Protein AF-T1A9T2-F1 (afdb_monomer)

Organism: NCBI:txid410659

Foldseek 3Di:
DDLPFDFLDEDEDAPVSVVVVVVVDDFPDKAWDDPVLVVQLVCLVVVAAEEEEFEFEPDPNSVRNVVRCVVSNYHYDYDYDYACPVPPPPDDPLVQLRHQKAWEWEQDPVRRTTIYIYLHVRVVDALVSDDLVVLLVFLEEEEECVLCVPPRNVVSLVVSQVSNVVNVHHYDYDYDDDDDDDDDDPHGYYYYYGRTHMYGYD

Sequence (202 aa):
IQLGLDKGRMTLVGPARSQEILRALKPIAKSGGGSGANTAIGLSALGARSALIAKVADDRMGRLFRDNMKSRGVSFYPIIAINPADDPLHGLDTSWKTNTGTCIVLVSPDGERTMATNLGVASTLQPEEIDLEIMTTASVLYIEAYLWDLPSTRKAISDAMIAVRNRGGKGFLQPIGCLMRGTPPRRFSATCIQPRRFTIQQ

Nearest PDB structures (foldseek):
  3ubo-assembly1_B  TM=9.107E-01  e=7.619E-13  Sinorhizobium meliloti
  4e3a-assembly1_A  TM=9.366E-01  e=1.202E-10  Rhizobium etli CFN 42
  8ras-assembly1_K  TM=6.677E-01  e=4.091E-06  Sinapis alba
  3lki-assembly2_B  TM=8.265E-01  e=1.970E-04  Xylella fastidiosa Temecula1
  3nnk-assembly3_L  TM=4.478E-01  e=8.446E-02  Klebsiella pneumoniae subsp. pneumoniae MGH 78578

Mean predicted aligned error: 10.3 Å

Structure (mmCIF, N/CA/C/O backbone):
data_AF-T1A9T2-F1
#
_entry.id   AF-T1A9T2-F1
#
loop_
_atom_site.group_PDB
_atom_site.id
_atom_site.type_symbol
_atom_site.label_atom_id
_atom_site.label_alt_id
_atom_site.label_comp_id
_atom_site.label_asym_id
_atom_site.label_entity_id
_atom_site.label_seq_id
_atom_site.pdbx_PDB_ins_code
_atom_site.Cartn_x
_atom_site.Cartn_y
_atom_site.Cartn_z
_atom_sit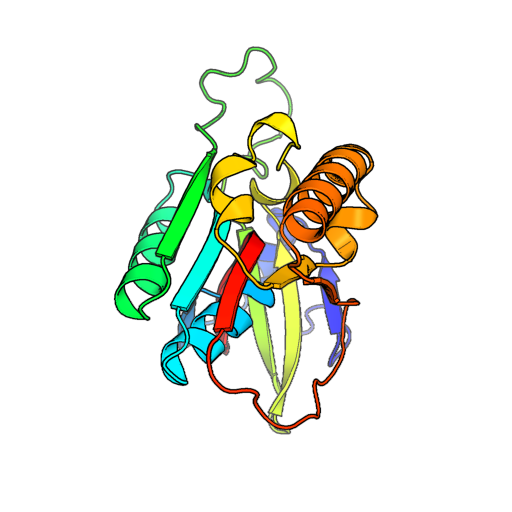e.occupancy
_atom_site.B_iso_or_equiv
_atom_site.auth_seq_id
_atom_site.auth_comp_id
_atom_site.auth_asym_id
_atom_site.auth_atom_id
_atom_site.pdbx_PDB_model_num
ATOM 1 N N . ILE A 1 1 ? -19.696 3.553 20.622 1.00 62.00 1 ILE A N 1
ATOM 2 C CA . ILE A 1 1 ? -18.341 4.114 20.850 1.00 62.00 1 ILE A CA 1
ATOM 3 C C . ILE A 1 1 ? -18.163 5.267 19.873 1.00 62.00 1 ILE A C 1
ATOM 5 O O . ILE A 1 1 ? -18.415 5.063 18.693 1.00 62.00 1 ILE A O 1
ATOM 9 N N . GLN A 1 2 ? -17.796 6.460 20.342 1.00 73.75 2 GLN A N 1
ATOM 10 C CA . GLN A 1 2 ? -17.530 7.607 19.472 1.00 73.75 2 GLN A CA 1
ATOM 11 C C . GLN A 1 2 ? -16.020 7.701 19.233 1.00 73.75 2 GLN A C 1
ATOM 13 O O . GLN A 1 2 ? -15.253 7.933 20.160 1.00 73.75 2 GLN A O 1
ATOM 18 N N . LEU A 1 3 ? -15.586 7.458 17.994 1.00 82.69 3 LEU A N 1
ATOM 19 C CA . LEU A 1 3 ? -14.163 7.354 17.639 1.00 82.69 3 LEU A CA 1
ATOM 20 C C . LEU A 1 3 ? -13.569 8.663 17.095 1.00 82.69 3 LEU A C 1
ATOM 22 O O . LEU A 1 3 ? -12.410 8.666 16.688 1.00 82.69 3 LEU A O 1
ATOM 26 N N . GLY A 1 4 ? -14.322 9.768 17.072 1.00 86.31 4 GLY A N 1
ATOM 27 C CA . GLY A 1 4 ? -13.830 11.058 16.563 1.00 86.31 4 GLY A CA 1
ATOM 28 C C . GLY A 1 4 ? -13.301 10.988 15.124 1.00 86.31 4 GLY A C 1
ATOM 29 O O . GLY A 1 4 ? -12.309 11.633 14.805 1.00 86.31 4 GLY A O 1
ATOM 3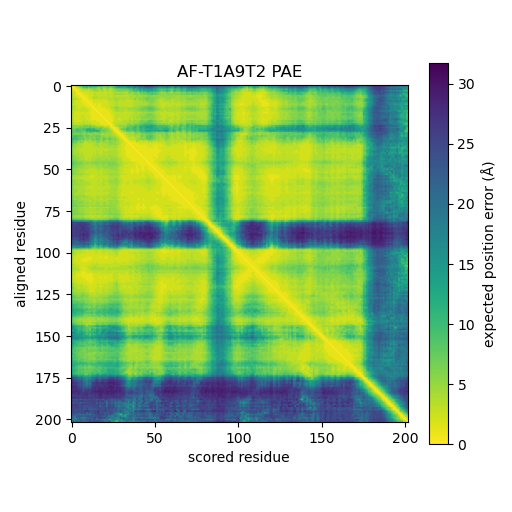0 N N . LEU A 1 5 ? -13.906 10.137 14.290 1.00 87.06 5 LEU A N 1
ATOM 31 C CA . LEU A 1 5 ? -13.582 9.993 12.873 1.00 87.06 5 LEU A CA 1
ATOM 32 C C . LEU A 1 5 ? -14.745 10.534 12.047 1.00 87.06 5 LEU A C 1
ATOM 34 O O . LEU A 1 5 ? -15.898 10.186 12.312 1.00 87.06 5 LEU A O 1
ATOM 38 N N . ASP A 1 6 ? -14.431 11.330 11.031 1.00 89.12 6 ASP A N 1
ATOM 39 C CA . ASP A 1 6 ? -15.423 11.803 10.073 1.00 89.12 6 ASP A CA 1
ATOM 40 C C . ASP A 1 6 ? -15.831 10.662 9.147 1.00 89.12 6 ASP A C 1
ATOM 42 O O . ASP A 1 6 ? -14.990 10.037 8.489 1.00 89.12 6 ASP A O 1
ATOM 46 N N . LYS A 1 7 ? -17.134 10.392 9.083 1.00 88.56 7 LYS A N 1
ATOM 47 C CA . LYS A 1 7 ? -17.673 9.313 8.260 1.00 88.56 7 LYS A CA 1
ATOM 48 C C . LYS A 1 7 ? -17.274 9.488 6.789 1.00 88.56 7 LYS A C 1
ATOM 50 O O . LYS A 1 7 ? -17.274 10.601 6.267 1.00 88.56 7 LYS A O 1
ATOM 55 N N . GLY A 1 8 ? -16.901 8.388 6.136 1.00 87.31 8 GLY A N 1
ATOM 56 C CA . GLY A 1 8 ? -16.541 8.374 4.713 1.00 87.31 8 GLY A CA 1
ATOM 57 C C . GLY A 1 8 ? -15.156 8.950 4.402 1.00 87.31 8 GLY A C 1
ATOM 58 O O . GLY A 1 8 ? -14.742 8.972 3.241 1.00 87.31 8 GLY A O 1
ATOM 59 N N . ARG A 1 9 ? -14.405 9.405 5.415 1.00 87.62 9 ARG A N 1
ATOM 60 C CA . ARG A 1 9 ? -13.070 9.983 5.234 1.00 87.62 9 ARG A CA 1
ATOM 61 C C . ARG A 1 9 ? -11.956 9.024 5.625 1.00 87.62 9 ARG A C 1
ATOM 63 O O . ARG A 1 9 ? -12.133 8.078 6.393 1.00 87.62 9 ARG A O 1
ATOM 70 N N . MET A 1 10 ? -10.775 9.306 5.078 1.00 86.94 10 MET A N 1
ATOM 71 C CA . MET A 1 10 ? -9.522 8.773 5.588 1.00 86.94 10 MET A CA 1
ATOM 72 C C . MET A 1 10 ? -8.868 9.807 6.501 1.00 86.94 10 MET A C 1
ATOM 74 O O . MET A 1 10 ? -8.596 10.926 6.073 1.00 86.94 10 MET A O 1
ATOM 78 N N . THR A 1 11 ? -8.548 9.391 7.720 1.00 86.06 11 THR A N 1
ATOM 79 C CA . THR A 1 11 ? -7.843 10.197 8.715 1.00 86.06 11 THR A CA 1
ATOM 80 C C . THR A 1 11 ? -6.505 9.542 9.033 1.00 86.06 11 THR A C 1
ATOM 82 O O . THR A 1 11 ? -6.443 8.350 9.356 1.00 86.06 11 THR A O 1
ATOM 85 N N . LEU A 1 12 ? -5.417 10.311 8.937 1.00 84.25 12 LEU A N 1
ATOM 86 C CA . LEU A 1 12 ? -4.123 9.889 9.467 1.00 84.25 12 LEU A CA 1
ATOM 87 C C . LEU A 1 12 ? -4.182 9.943 10.995 1.00 84.25 12 LEU A C 1
ATOM 89 O O . LEU A 1 12 ? -4.567 10.952 11.576 1.00 84.25 12 LEU A O 1
ATOM 93 N N . VAL A 1 13 ? -3.808 8.846 11.638 1.00 84.12 13 VAL A N 1
ATOM 94 C CA . VAL A 1 13 ? -3.760 8.699 13.087 1.00 84.12 13 VAL A CA 1
ATOM 95 C C . VAL A 1 13 ? -2.383 8.206 13.507 1.00 84.12 13 VAL A C 1
ATOM 97 O O . VAL A 1 13 ? -1.748 7.393 12.833 1.00 84.12 13 VAL A O 1
ATOM 100 N N . GLY A 1 14 ? -1.929 8.692 14.658 1.00 82.12 14 GLY A N 1
ATOM 101 C CA . GLY A 1 14 ? -0.715 8.190 15.285 1.00 82.12 14 GLY A CA 1
ATOM 102 C C . GLY A 1 14 ? -0.858 6.744 15.789 1.00 82.12 14 GLY A C 1
ATOM 103 O O . GLY A 1 14 ? -1.965 6.197 15.857 1.00 82.12 14 GLY A O 1
ATOM 104 N N . PRO A 1 15 ? 0.256 6.123 16.206 1.00 75.31 15 PRO A N 1
ATOM 105 C CA . PRO A 1 15 ?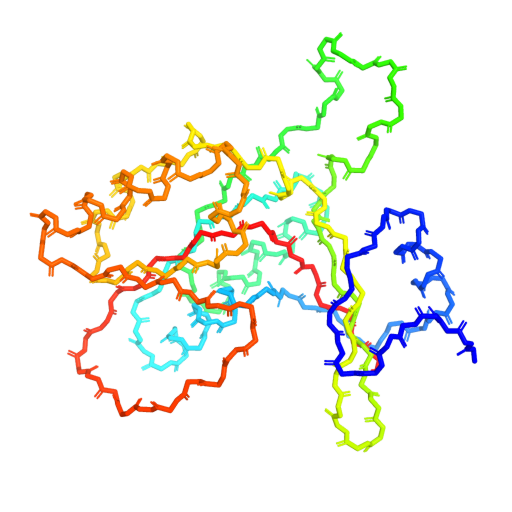 0.300 4.756 16.734 1.00 75.31 15 PRO A CA 1
ATOM 106 C C . PRO A 1 15 ? -0.621 4.546 17.941 1.00 75.31 15 PRO A C 1
ATOM 108 O O . PRO A 1 15 ? -1.404 3.599 17.948 1.00 75.31 15 PRO A O 1
ATOM 111 N N . ALA A 1 16 ? -0.564 5.444 18.930 1.00 82.31 16 ALA A N 1
ATOM 112 C CA . ALA A 1 16 ? -1.364 5.361 20.149 1.00 82.31 16 ALA A CA 1
ATOM 113 C C . ALA A 1 16 ? -2.861 5.386 19.823 1.00 82.31 16 ALA A C 1
ATOM 115 O O . ALA A 1 16 ? -3.607 4.513 20.260 1.00 82.31 16 ALA A O 1
ATOM 116 N N . ARG A 1 17 ? -3.277 6.315 18.953 1.00 85.69 17 ARG A N 1
ATOM 117 C CA . ARG A 1 17 ? -4.668 6.419 18.509 1.00 85.69 17 ARG A CA 1
ATOM 118 C C . ARG A 1 17 ? -5.111 5.201 17.697 1.00 85.69 17 ARG A C 1
ATOM 120 O O . ARG A 1 17 ? -6.218 4.716 17.893 1.00 85.69 17 ARG A O 1
ATOM 127 N N . SER A 1 18 ? -4.256 4.671 16.820 1.00 82.88 18 SER A N 1
ATOM 128 C CA . SER A 1 18 ? -4.545 3.428 16.090 1.00 82.88 18 SER A CA 1
ATOM 129 C C . SER A 1 18 ? -4.759 2.250 17.048 1.00 82.88 18 SER A C 1
ATOM 131 O O . SER A 1 18 ? -5.740 1.518 16.922 1.00 82.88 18 SER A O 1
ATOM 133 N N . GLN A 1 19 ? -3.899 2.096 18.061 1.00 81.56 19 GLN A N 1
ATOM 134 C CA . GLN A 1 19 ? -4.059 1.051 19.074 1.00 81.56 19 GLN A CA 1
ATOM 135 C C . GLN A 1 19 ? -5.317 1.240 19.924 1.00 81.56 19 GLN A C 1
ATOM 137 O O . GLN A 1 19 ? -5.999 0.260 20.207 1.00 81.56 19 GLN A O 1
ATOM 142 N N . GLU A 1 20 ? -5.634 2.469 20.323 1.00 85.44 20 GLU A N 1
ATOM 143 C CA . GLU A 1 20 ? -6.853 2.788 21.068 1.00 85.44 20 GLU A CA 1
ATOM 144 C C . GLU A 1 20 ? -8.104 2.387 20.277 1.00 85.44 20 GLU A C 1
ATOM 146 O O . GLU A 1 20 ? -8.951 1.655 20.790 1.00 85.44 20 GLU A O 1
ATOM 151 N N . ILE A 1 21 ? -8.172 2.779 18.999 1.00 83.94 21 ILE A N 1
ATOM 152 C CA . ILE A 1 21 ? -9.265 2.392 18.102 1.00 83.94 21 ILE A CA 1
ATOM 153 C C . ILE A 1 21 ? -9.316 0.864 17.972 1.00 83.94 21 ILE A C 1
ATOM 155 O O . ILE A 1 21 ? -10.386 0.282 18.097 1.00 83.94 21 ILE A O 1
ATOM 159 N N . LEU A 1 22 ? -8.181 0.184 17.782 1.00 79.38 22 LEU A N 1
ATOM 160 C CA . LEU A 1 22 ? -8.156 -1.280 17.686 1.00 79.38 22 LEU A CA 1
ATOM 161 C C . LEU A 1 22 ? -8.627 -1.984 18.959 1.00 79.38 22 LEU A C 1
ATOM 163 O O . LEU A 1 22 ? -9.309 -2.996 18.851 1.00 79.38 22 LEU A O 1
ATOM 167 N N . ARG A 1 23 ? -8.275 -1.478 20.147 1.00 82.19 23 ARG A N 1
ATOM 168 C CA . ARG A 1 23 ? -8.722 -2.046 21.433 1.00 82.19 23 ARG A CA 1
ATOM 169 C C . ARG A 1 23 ? -10.220 -1.862 21.648 1.00 82.19 23 ARG A C 1
ATOM 171 O O . ARG A 1 23 ? -10.852 -2.710 22.269 1.00 82.19 23 ARG A O 1
ATOM 178 N N . ALA A 1 24 ? -10.778 -0.770 21.133 1.00 83.06 24 ALA A N 1
ATOM 179 C CA . ALA A 1 24 ? -12.203 -0.476 21.204 1.00 83.06 24 ALA A CA 1
ATOM 180 C C . ALA A 1 24 ? -13.052 -1.348 20.257 1.00 83.06 24 ALA A C 1
ATOM 182 O O . ALA A 1 24 ? -14.276 -1.377 20.383 1.00 83.06 24 ALA A O 1
ATOM 183 N N . LEU A 1 25 ? -12.423 -2.054 19.313 1.00 79.12 25 LEU A N 1
ATOM 184 C CA . LEU A 1 25 ? -13.092 -2.829 18.272 1.00 79.12 25 LEU A CA 1
ATOM 185 C C . LEU A 1 25 ? -12.751 -4.320 18.395 1.00 79.12 25 LEU A C 1
ATOM 187 O O . LEU A 1 25 ? -11.719 -4.714 18.929 1.00 79.12 25 LEU A O 1
ATOM 191 N N . LYS A 1 26 ? -13.619 -5.175 17.855 1.00 72.56 26 LYS A N 1
ATOM 192 C CA . LYS A 1 26 ? -13.373 -6.612 17.659 1.00 72.56 26 LYS A CA 1
ATOM 193 C C . LYS A 1 26 ? -13.181 -6.881 16.161 1.00 72.56 26 LYS A C 1
ATOM 195 O O . LYS A 1 26 ? -14.179 -7.027 15.458 1.00 72.56 26 LYS A O 1
ATOM 200 N N . PRO A 1 27 ? -11.937 -6.907 15.649 1.00 69.38 27 PRO A N 1
ATOM 201 C CA . PRO A 1 27 ? -11.646 -7.171 14.239 1.00 69.38 27 PRO A CA 1
ATOM 202 C C . PRO A 1 27 ? -12.369 -8.414 13.707 1.00 69.38 27 PRO A C 1
ATOM 204 O O . PRO A 1 27 ? -12.176 -9.490 14.270 1.00 69.38 27 PRO A O 1
ATOM 207 N N . ILE A 1 28 ? -13.132 -8.294 12.615 1.00 70.12 28 ILE A N 1
ATOM 208 C CA . ILE A 1 28 ? -13.778 -9.459 11.973 1.00 70.12 28 ILE A CA 1
ATOM 209 C C . ILE A 1 28 ? -12.962 -10.005 10.798 1.00 70.12 28 ILE A C 1
ATOM 211 O O . ILE A 1 28 ? -13.071 -11.181 10.469 1.00 70.12 28 ILE A O 1
ATOM 215 N N . ALA A 1 29 ? -12.095 -9.186 10.192 1.00 73.25 29 ALA A N 1
ATOM 216 C CA . ALA A 1 29 ? -11.196 -9.626 9.128 1.00 73.25 29 ALA A CA 1
ATOM 217 C C . ALA A 1 29 ? -9.864 -8.868 9.139 1.00 73.25 29 ALA A C 1
ATOM 219 O O . ALA A 1 29 ? -9.775 -7.737 9.621 1.00 73.25 29 ALA A O 1
ATOM 220 N N . LYS A 1 30 ? -8.826 -9.505 8.583 1.00 72.19 30 LYS A N 1
ATOM 221 C CA . LYS A 1 30 ? -7.501 -8.918 8.343 1.00 72.19 30 LYS A CA 1
ATOM 222 C C . LYS A 1 30 ? -7.044 -9.262 6.929 1.00 72.19 30 LYS A C 1
ATOM 224 O O . LYS A 1 30 ? -7.011 -10.438 6.578 1.00 72.19 30 LYS A O 1
ATOM 229 N N . SER A 1 31 ? -6.648 -8.270 6.140 1.00 75.69 31 SER A N 1
ATOM 230 C CA . SER A 1 31 ? -6.096 -8.492 4.797 1.00 75.69 31 SER A CA 1
ATOM 231 C C . SER A 1 31 ? -4.980 -7.507 4.459 1.00 75.69 31 SER A C 1
ATOM 233 O O . SER A 1 31 ? -4.850 -6.452 5.084 1.00 75.69 31 SER A O 1
ATOM 235 N N . GLY A 1 32 ? -4.185 -7.830 3.434 1.00 76.50 32 GLY A N 1
ATOM 236 C CA . GLY A 1 32 ? -3.348 -6.826 2.783 1.00 76.50 32 GLY A CA 1
ATOM 237 C C . GLY A 1 32 ? -4.237 -5.739 2.172 1.00 76.50 32 GLY A C 1
ATOM 238 O O . GLY A 1 32 ? -5.239 -6.057 1.532 1.00 76.50 32 GLY A O 1
ATOM 239 N N . GLY A 1 33 ? -3.904 -4.473 2.420 1.00 80.81 33 GLY A N 1
ATOM 240 C CA . GLY A 1 33 ? -4.598 -3.310 1.870 1.00 80.81 33 GLY A CA 1
ATOM 241 C C . GLY A 1 33 ? -3.647 -2.267 1.276 1.00 80.81 33 GLY A C 1
ATOM 242 O O . GLY A 1 33 ? -2.462 -2.525 1.054 1.00 80.81 33 GLY A O 1
ATOM 243 N N . GLY A 1 34 ? -4.181 -1.068 1.030 1.00 80.56 34 GLY A N 1
ATOM 244 C CA . GLY A 1 34 ? -3.506 0.029 0.321 1.00 80.56 34 GLY A CA 1
ATOM 245 C C . GLY A 1 34 ? -4.054 0.202 -1.096 1.00 80.56 34 GLY A C 1
ATOM 246 O O . GLY A 1 34 ? -4.383 -0.788 -1.751 1.00 80.56 34 GLY A O 1
ATOM 247 N N . SER A 1 35 ? -4.199 1.446 -1.570 1.00 84.19 35 SER A N 1
ATOM 248 C CA . SER A 1 35 ? -4.890 1.718 -2.844 1.00 84.19 35 SER A CA 1
ATOM 249 C C . SER A 1 35 ? -4.207 1.009 -4.009 1.00 84.19 35 SER A C 1
ATOM 251 O O . SER A 1 35 ? -4.832 0.281 -4.766 1.00 84.19 35 SER A O 1
ATOM 253 N N . GLY A 1 36 ? -2.896 1.155 -4.105 1.00 85.38 36 GLY A N 1
ATOM 254 C CA . GLY A 1 36 ? -2.060 0.576 -5.140 1.00 85.38 36 GLY A CA 1
ATOM 255 C C . GLY A 1 36 ? -1.836 -0.917 -4.979 1.00 85.38 36 GLY A C 1
ATOM 256 O O . GLY A 1 36 ? -1.703 -1.614 -5.979 1.00 85.38 36 GLY A O 1
ATOM 257 N N . ALA A 1 37 ? -1.897 -1.438 -3.749 1.00 88.44 37 ALA A N 1
ATOM 258 C CA . ALA A 1 37 ? -1.998 -2.879 -3.532 1.00 88.44 37 ALA A CA 1
ATOM 259 C C . ALA A 1 37 ? -3.274 -3.449 -4.139 1.00 88.44 37 ALA A C 1
ATOM 261 O O . ALA A 1 37 ? -3.215 -4.414 -4.895 1.00 88.44 37 ALA A O 1
ATOM 262 N N . ASN A 1 38 ? -4.410 -2.811 -3.865 1.00 90.38 38 ASN A N 1
ATOM 263 C CA . ASN A 1 38 ? -5.695 -3.216 -4.413 1.00 90.38 38 ASN A CA 1
ATOM 264 C C . ASN A 1 38 ? -5.728 -3.062 -5.938 1.00 90.38 38 ASN A C 1
ATOM 266 O O . ASN A 1 38 ? -6.254 -3.940 -6.615 1.00 90.38 38 ASN A O 1
ATOM 270 N N . THR A 1 39 ? -5.108 -2.013 -6.487 1.00 90.12 39 THR A N 1
ATOM 271 C CA . THR A 1 39 ? -4.940 -1.840 -7.937 1.00 90.12 39 THR A CA 1
ATOM 272 C C . THR A 1 39 ? -4.103 -2.964 -8.543 1.00 90.12 39 THR A C 1
ATOM 274 O O . THR A 1 39 ? -4.533 -3.576 -9.516 1.00 90.12 39 THR A O 1
ATOM 277 N N . ALA A 1 40 ? -2.941 -3.289 -7.966 1.00 90.25 40 ALA A N 1
ATOM 278 C CA . ALA A 1 40 ? -2.089 -4.372 -8.457 1.00 90.25 40 ALA A CA 1
ATOM 279 C C . ALA A 1 40 ? -2.805 -5.730 -8.384 1.00 90.25 40 ALA A C 1
ATOM 281 O O . ALA A 1 40 ? -2.832 -6.469 -9.363 1.00 90.25 40 ALA A O 1
ATOM 282 N N . ILE A 1 41 ? -3.471 -6.019 -7.263 1.00 91.69 41 ILE A N 1
ATOM 283 C CA . ILE A 1 41 ? -4.306 -7.215 -7.096 1.00 91.69 41 ILE A CA 1
ATOM 284 C C . ILE A 1 41 ? -5.413 -7.262 -8.153 1.00 91.69 41 ILE A C 1
ATOM 286 O O . ILE A 1 41 ? -5.628 -8.308 -8.757 1.00 91.69 41 ILE A O 1
ATOM 290 N N . GLY A 1 42 ? -6.118 -6.151 -8.381 1.00 92.75 42 GLY A N 1
ATOM 291 C CA . GLY A 1 42 ? -7.184 -6.070 -9.377 1.00 92.75 42 GLY A CA 1
ATOM 292 C C . GLY A 1 42 ? -6.665 -6.327 -10.791 1.00 92.75 42 GLY A C 1
ATOM 293 O O . GLY A 1 42 ? -7.253 -7.111 -11.526 1.00 92.75 42 GLY A O 1
ATOM 294 N N . LEU A 1 43 ? -5.522 -5.737 -11.150 1.00 91.62 43 LEU A N 1
ATOM 295 C CA . LEU A 1 43 ? -4.859 -5.982 -12.433 1.00 91.62 43 LEU A CA 1
ATOM 296 C C . LEU A 1 43 ? -4.434 -7.448 -12.587 1.00 91.62 43 LEU A C 1
ATOM 298 O O . LEU A 1 43 ? -4.694 -8.044 -13.630 1.00 91.62 43 LEU A O 1
ATOM 302 N N . SER A 1 44 ? -3.844 -8.036 -11.543 1.00 92.25 44 SER A N 1
ATOM 303 C CA . SER A 1 44 ? -3.490 -9.460 -11.499 1.00 92.25 44 SER A CA 1
ATOM 304 C C . SER A 1 44 ? -4.711 -10.356 -11.717 1.00 92.25 44 SER A C 1
ATOM 306 O O . SER A 1 44 ? -4.696 -11.244 -12.567 1.00 92.25 44 SER A O 1
ATOM 308 N N . ALA A 1 45 ? -5.816 -10.071 -11.020 1.00 93.19 45 ALA A N 1
ATOM 309 C CA . ALA A 1 45 ? -7.069 -10.812 -11.149 1.00 93.19 45 ALA A CA 1
ATOM 310 C C . ALA A 1 45 ? -7.696 -10.705 -12.553 1.00 93.19 45 ALA A C 1
ATOM 312 O O . ALA A 1 45 ? -8.400 -11.614 -12.982 1.00 93.19 45 ALA A O 1
ATOM 313 N N . LEU A 1 46 ? -7.415 -9.622 -13.285 1.00 95.06 46 LEU A N 1
ATOM 314 C CA . LEU A 1 46 ? -7.820 -9.431 -14.682 1.00 95.06 46 LEU A CA 1
ATOM 315 C C . LEU A 1 46 ? -6.839 -10.061 -15.695 1.00 95.06 46 LEU A C 1
ATOM 317 O O . LEU A 1 46 ? -7.016 -9.896 -16.902 1.00 95.06 46 LEU A O 1
ATOM 321 N N . GLY A 1 47 ? -5.804 -10.769 -15.232 1.00 92.31 47 GLY A N 1
ATOM 322 C CA . GLY A 1 47 ? -4.813 -11.451 -16.071 1.00 92.31 47 GLY A CA 1
ATOM 323 C C . GLY A 1 47 ? -3.658 -10.566 -16.551 1.00 92.31 47 GLY A C 1
ATOM 324 O O . GLY A 1 47 ? -2.857 -10.998 -17.384 1.00 92.31 47 GLY A O 1
ATOM 325 N N . ALA A 1 48 ? -3.545 -9.330 -16.057 1.00 90.56 48 ALA A N 1
ATOM 326 C CA . ALA A 1 48 ? -2.392 -8.481 -16.333 1.00 90.56 48 ALA A CA 1
ATOM 327 C C . ALA A 1 48 ? -1.215 -8.845 -15.419 1.00 90.56 48 ALA A C 1
ATOM 329 O O . ALA A 1 48 ? -1.391 -9.241 -14.268 1.00 90.56 48 ALA A O 1
ATOM 330 N N . ARG A 1 49 ? 0.015 -8.639 -15.902 1.00 91.19 49 ARG A N 1
ATOM 331 C CA . ARG A 1 49 ? 1.184 -8.723 -15.020 1.00 91.19 49 ARG A CA 1
ATOM 332 C C . ARG A 1 49 ? 1.175 -7.494 -14.122 1.00 91.19 49 ARG A C 1
ATOM 334 O O . ARG A 1 49 ? 1.033 -6.372 -14.602 1.00 91.19 49 ARG A O 1
ATOM 341 N N . SER A 1 50 ? 1.331 -7.684 -12.824 1.00 91.62 50 SER A N 1
ATOM 342 C CA . SER A 1 50 ? 1.379 -6.565 -11.891 1.00 91.62 50 SER A CA 1
ATOM 343 C C . SER A 1 50 ? 2.518 -6.749 -10.910 1.00 91.62 50 SER A C 1
ATOM 345 O O . SER A 1 50 ? 2.834 -7.860 -10.483 1.00 91.62 50 SER A O 1
ATOM 347 N N . ALA A 1 51 ? 3.138 -5.632 -10.581 1.00 91.12 51 ALA A N 1
ATOM 348 C CA . ALA A 1 51 ? 4.225 -5.531 -9.648 1.00 91.12 51 ALA A CA 1
ATOM 349 C C . ALA A 1 51 ? 3.930 -4.432 -8.636 1.00 91.12 51 ALA A C 1
ATOM 351 O O . ALA A 1 51 ? 3.175 -3.485 -8.877 1.00 91.12 51 ALA A O 1
ATOM 352 N N . LEU A 1 52 ? 4.541 -4.565 -7.472 1.00 90.00 52 LEU A N 1
ATOM 353 C CA . LEU A 1 52 ? 4.354 -3.617 -6.397 1.00 90.00 52 LEU A CA 1
ATOM 354 C C . LEU A 1 52 ? 5.644 -3.488 -5.609 1.00 90.00 52 LEU A C 1
ATOM 356 O O . LEU A 1 52 ? 6.169 -4.468 -5.100 1.00 90.00 52 LEU A O 1
ATOM 360 N N . ILE A 1 53 ? 6.135 -2.267 -5.519 1.00 89.19 53 ILE A N 1
ATOM 361 C CA . ILE A 1 53 ? 7.236 -1.831 -4.683 1.00 89.19 53 ILE A CA 1
ATOM 362 C C . ILE A 1 53 ? 6.614 -1.218 -3.442 1.00 89.19 53 ILE A C 1
ATOM 364 O O . ILE A 1 53 ? 5.728 -0.367 -3.532 1.00 89.19 53 ILE A O 1
ATOM 368 N N . ALA A 1 54 ? 7.018 -1.670 -2.262 1.00 87.69 54 ALA A N 1
ATOM 369 C CA . ALA A 1 54 ? 6.487 -1.056 -1.060 1.00 87.69 54 ALA A CA 1
ATOM 370 C C . ALA A 1 54 ? 7.330 -1.301 0.179 1.00 87.69 54 ALA A C 1
ATOM 372 O O . ALA A 1 54 ? 7.874 -2.393 0.343 1.00 87.69 54 ALA A O 1
ATOM 373 N N . LYS A 1 55 ? 7.333 -0.327 1.092 1.00 87.25 55 LYS A N 1
ATOM 374 C CA . LYS A 1 55 ? 8.047 -0.437 2.365 1.00 87.25 55 LYS A CA 1
ATOM 375 C C . LYS A 1 55 ? 7.184 -1.094 3.441 1.00 87.25 55 LYS A C 1
ATOM 377 O O . LYS A 1 55 ? 6.046 -0.678 3.683 1.00 87.25 55 LYS A O 1
ATOM 382 N N . VAL A 1 56 ? 7.724 -2.143 4.056 1.00 89.06 56 VAL A N 1
ATOM 383 C CA . VAL A 1 56 ? 7.132 -2.891 5.177 1.00 89.06 56 VAL A CA 1
ATOM 384 C C . VAL A 1 56 ? 8.205 -3.169 6.222 1.00 89.06 56 VAL A C 1
ATOM 386 O O . VAL A 1 56 ? 9.387 -3.215 5.894 1.00 89.06 56 VAL A O 1
ATOM 389 N N . ALA A 1 57 ? 7.810 -3.357 7.476 1.00 87.94 57 ALA A N 1
ATOM 390 C CA . ALA A 1 57 ? 8.740 -3.789 8.510 1.00 87.94 57 ALA A CA 1
ATOM 391 C C . ALA A 1 57 ? 8.986 -5.295 8.388 1.00 87.94 57 ALA A C 1
ATOM 393 O O . ALA A 1 57 ? 8.164 -6.023 7.812 1.00 87.94 57 ALA A O 1
ATOM 394 N N . ASP A 1 58 ? 10.059 -5.797 8.999 1.00 86.56 58 ASP A N 1
ATOM 395 C CA . ASP A 1 58 ? 10.183 -7.238 9.241 1.00 86.56 58 ASP A CA 1
ATOM 396 C C . ASP A 1 58 ? 9.384 -7.718 10.466 1.00 86.56 58 ASP A C 1
ATOM 398 O O . ASP A 1 58 ? 9.849 -8.455 11.336 1.00 86.56 58 ASP A O 1
ATOM 402 N N . ASP A 1 59 ? 8.119 -7.316 10.528 1.00 83.00 59 ASP A N 1
ATOM 403 C CA . ASP A 1 59 ? 7.175 -7.750 11.547 1.00 83.00 59 ASP A CA 1
ATOM 404 C C . ASP A 1 59 ? 6.171 -8.774 10.984 1.00 83.00 59 ASP A C 1
ATOM 406 O O . ASP A 1 59 ? 6.139 -9.113 9.794 1.00 83.00 59 ASP A O 1
ATOM 410 N N . ARG A 1 60 ? 5.320 -9.308 11.870 1.00 82.44 60 ARG A N 1
ATOM 411 C CA . ARG A 1 60 ? 4.276 -10.274 11.490 1.00 82.44 60 ARG A CA 1
ATOM 412 C C . ARG A 1 60 ? 3.347 -9.715 10.412 1.00 82.44 60 ARG A C 1
ATOM 414 O O . ARG A 1 60 ? 2.884 -10.462 9.553 1.00 82.44 60 ARG A O 1
ATOM 421 N N . MET A 1 61 ? 3.046 -8.421 10.485 1.00 82.06 61 MET A N 1
ATOM 422 C CA . MET A 1 61 ? 2.182 -7.754 9.519 1.00 82.06 61 MET A CA 1
ATOM 423 C C . MET A 1 61 ? 2.884 -7.696 8.161 1.00 82.06 61 MET A C 1
ATOM 425 O O . MET A 1 61 ? 2.365 -8.217 7.183 1.00 82.06 61 MET A O 1
ATOM 429 N N . GLY A 1 62 ? 4.109 -7.197 8.106 1.00 86.31 62 GLY A N 1
ATOM 430 C CA . GLY A 1 62 ? 4.936 -7.133 6.915 1.00 86.31 62 GLY A CA 1
ATOM 431 C C . GLY A 1 62 ? 5.038 -8.482 6.226 1.00 86.31 62 GLY A C 1
ATOM 432 O O . GLY A 1 62 ? 4.771 -8.543 5.031 1.00 86.31 62 GLY A O 1
ATOM 433 N N . ARG A 1 63 ? 5.311 -9.566 6.969 1.00 87.44 63 ARG A N 1
ATOM 434 C CA . ARG A 1 63 ? 5.322 -10.949 6.449 1.00 87.44 63 ARG A CA 1
ATOM 435 C C . ARG A 1 63 ? 3.999 -11.357 5.805 1.00 87.44 63 ARG A C 1
ATOM 437 O O . ARG A 1 63 ? 3.978 -11.649 4.612 1.00 87.44 63 ARG A O 1
ATOM 444 N N . LEU A 1 64 ? 2.892 -11.278 6.546 1.00 84.62 64 LEU A N 1
ATOM 445 C CA . LEU A 1 64 ? 1.579 -11.661 6.017 1.00 84.62 64 LEU A CA 1
ATOM 446 C C . LEU A 1 64 ? 1.149 -10.773 4.843 1.00 84.62 64 LEU A C 1
ATOM 448 O O . LEU A 1 64 ? 0.484 -11.238 3.921 1.00 84.62 64 LEU A O 1
ATOM 452 N N . PHE A 1 65 ? 1.580 -9.514 4.831 1.00 87.75 65 PHE A N 1
ATOM 453 C CA . PHE A 1 65 ? 1.406 -8.636 3.691 1.00 87.75 65 PHE A CA 1
ATOM 454 C C . PHE A 1 65 ? 2.105 -9.207 2.442 1.00 87.75 65 PHE A C 1
ATOM 456 O O . PHE A 1 65 ? 1.492 -9.279 1.374 1.00 87.75 65 PHE A O 1
ATOM 463 N N . ARG A 1 66 ? 3.377 -9.624 2.556 1.00 90.44 66 ARG A N 1
ATOM 464 C CA . ARG A 1 66 ? 4.139 -10.181 1.418 1.00 90.44 66 ARG A CA 1
ATOM 465 C C . ARG A 1 66 ? 3.467 -11.436 0.875 1.00 90.44 66 ARG A C 1
ATOM 467 O O . ARG A 1 66 ? 3.289 -11.555 -0.337 1.00 90.44 66 ARG A O 1
ATOM 474 N N . ASP A 1 67 ? 3.056 -12.325 1.771 1.00 90.75 67 ASP A N 1
ATOM 475 C CA . ASP A 1 67 ? 2.401 -13.585 1.415 1.00 90.75 67 ASP A CA 1
ATOM 476 C C . ASP A 1 67 ? 1.044 -13.335 0.741 1.00 90.75 67 ASP A C 1
ATOM 478 O O . ASP A 1 67 ? 0.687 -13.998 -0.237 1.00 90.75 67 ASP A O 1
ATOM 482 N N . ASN A 1 68 ? 0.310 -12.310 1.187 1.00 89.44 68 ASN A N 1
ATOM 483 C CA . ASN A 1 68 ? -0.952 -11.911 0.573 1.00 89.44 68 ASN A CA 1
ATOM 484 C C . ASN A 1 68 ? -0.784 -11.399 -0.866 1.00 89.44 68 ASN A C 1
ATOM 486 O O . ASN A 1 68 ? -1.629 -11.683 -1.708 1.00 89.44 68 ASN A O 1
ATOM 490 N N . MET A 1 69 ? 0.297 -10.678 -1.178 1.00 90.69 69 MET A N 1
ATOM 491 C CA . MET A 1 69 ? 0.557 -10.245 -2.561 1.00 90.69 69 MET A CA 1
ATOM 492 C C . MET A 1 69 ? 0.915 -11.417 -3.462 1.00 90.69 69 MET A C 1
ATOM 494 O O . MET A 1 69 ? 0.352 -11.554 -4.547 1.00 90.69 69 MET A O 1
ATOM 498 N N . LYS A 1 70 ? 1.820 -12.281 -2.987 1.00 90.62 70 LYS A N 1
ATOM 499 C CA . LYS A 1 70 ? 2.269 -13.459 -3.735 1.00 90.62 70 LYS A CA 1
ATOM 500 C C . LYS A 1 70 ? 1.102 -14.393 -4.047 1.00 90.62 70 LYS A C 1
ATOM 502 O O . LYS A 1 70 ? 0.914 -14.766 -5.199 1.00 90.62 70 LYS A O 1
ATOM 507 N N . SER A 1 71 ? 0.267 -14.695 -3.051 1.00 92.94 71 SER A N 1
ATOM 508 C CA . SER A 1 71 ? -0.933 -15.532 -3.232 1.00 92.94 71 SER A CA 1
ATOM 509 C C . SER A 1 71 ? -1.980 -14.924 -4.175 1.00 92.94 71 SER A C 1
ATOM 511 O O . SER A 1 71 ? -2.831 -15.648 -4.680 1.00 92.94 71 SER A O 1
ATOM 513 N N . ARG A 1 72 ? -1.909 -13.616 -4.457 1.00 92.31 72 ARG A N 1
ATOM 514 C CA . ARG A 1 72 ? -2.785 -12.904 -5.403 1.00 92.31 72 ARG A CA 1
ATOM 515 C C . ARG A 1 72 ? -2.129 -12.644 -6.765 1.00 92.31 72 ARG A C 1
ATOM 517 O O . ARG A 1 72 ? -2.654 -11.857 -7.550 1.00 92.31 72 ARG A O 1
ATOM 524 N N . GLY A 1 73 ? -0.990 -13.277 -7.052 1.00 92.12 73 GLY A N 1
ATOM 525 C CA . GLY A 1 73 ? -0.297 -13.175 -8.342 1.00 92.12 73 GLY A CA 1
ATOM 526 C C . GLY A 1 73 ? 0.422 -11.843 -8.586 1.00 92.12 73 GLY A C 1
ATOM 527 O O . GLY A 1 73 ? 0.806 -11.554 -9.716 1.00 92.12 73 GLY A O 1
ATOM 528 N N . VAL A 1 74 ? 0.615 -11.025 -7.547 1.00 92.12 74 VAL A N 1
ATOM 529 C CA . VAL A 1 74 ? 1.348 -9.756 -7.652 1.00 92.12 74 VAL A CA 1
ATOM 530 C C . VAL A 1 74 ? 2.837 -10.002 -7.401 1.00 92.12 74 VAL A C 1
ATOM 532 O O . VAL A 1 74 ? 3.216 -10.497 -6.335 1.00 92.12 74 VAL A O 1
ATOM 535 N N . SER A 1 75 ? 3.695 -9.595 -8.339 1.00 91.06 75 SER A N 1
ATOM 536 C CA . SER A 1 75 ? 5.151 -9.576 -8.155 1.00 91.06 75 SER A CA 1
ATOM 537 C C . SER A 1 75 ? 5.523 -8.519 -7.117 1.00 91.06 75 SER A C 1
ATOM 539 O O . SER A 1 75 ? 5.541 -7.320 -7.394 1.00 91.06 75 SER A O 1
ATOM 541 N N . PHE A 1 76 ? 5.771 -8.953 -5.884 1.00 89.75 76 PHE A N 1
ATOM 542 C CA . PHE A 1 76 ? 6.052 -8.035 -4.791 1.00 89.75 76 PHE A CA 1
ATOM 543 C C . PHE A 1 76 ? 7.556 -7.823 -4.582 1.00 89.75 76 PHE A C 1
ATOM 545 O O . PHE A 1 76 ? 8.279 -8.780 -4.316 1.00 89.75 76 PHE A O 1
ATOM 552 N N . TYR A 1 77 ? 7.981 -6.559 -4.635 1.00 90.12 77 TYR A N 1
ATOM 553 C CA . TYR A 1 77 ? 9.336 -6.063 -4.394 1.00 90.12 77 TYR A CA 1
ATOM 554 C C . TYR A 1 77 ? 9.354 -5.260 -3.079 1.00 90.12 77 TYR A C 1
ATOM 556 O O . TYR A 1 77 ? 9.174 -4.038 -3.080 1.00 90.12 77 TYR A O 1
ATOM 564 N N . PRO A 1 78 ? 9.443 -5.935 -1.920 1.00 88.50 78 PRO A N 1
ATOM 565 C CA . PRO A 1 78 ? 9.438 -5.254 -0.637 1.00 88.50 78 PRO A CA 1
ATOM 566 C C . PRO A 1 78 ? 10.739 -4.494 -0.393 1.00 88.50 78 PRO A C 1
ATOM 568 O O . PRO A 1 78 ? 11.821 -5.056 -0.523 1.00 88.50 78 PRO A O 1
ATOM 571 N N . ILE A 1 79 ? 10.610 -3.271 0.109 1.00 89.88 79 ILE A N 1
ATOM 572 C CA . ILE A 1 79 ? 11.673 -2.597 0.852 1.00 89.88 79 ILE A CA 1
ATOM 573 C C . ILE A 1 79 ? 11.454 -2.972 2.317 1.00 89.88 79 ILE A C 1
ATOM 575 O O . ILE A 1 79 ? 10.403 -2.669 2.892 1.00 89.88 79 ILE A O 1
ATOM 579 N N . ILE A 1 80 ? 12.395 -3.709 2.902 1.00 89.38 80 ILE A N 1
ATOM 580 C CA . ILE A 1 80 ? 12.283 -4.165 4.287 1.00 89.38 80 ILE A CA 1
ATOM 581 C C . ILE A 1 80 ? 12.948 -3.132 5.185 1.00 89.38 80 ILE A C 1
ATOM 583 O O . ILE A 1 80 ? 14.165 -2.980 5.167 1.00 89.38 80 ILE A O 1
ATOM 587 N N . ALA A 1 81 ? 12.143 -2.430 5.979 1.00 83.50 81 ALA A N 1
ATOM 588 C CA . ALA A 1 81 ? 12.671 -1.603 7.048 1.00 83.50 81 ALA A CA 1
ATOM 589 C C . ALA A 1 81 ? 13.262 -2.524 8.123 1.00 83.50 81 ALA A C 1
ATOM 591 O O . ALA A 1 81 ? 12.536 -3.313 8.739 1.00 83.50 81 ALA A O 1
ATOM 592 N N . ILE A 1 82 ? 14.577 -2.435 8.314 1.00 68.00 82 ILE A N 1
ATOM 593 C CA . ILE A 1 82 ? 15.274 -3.093 9.417 1.00 68.00 82 ILE A CA 1
ATOM 594 C C . ILE A 1 82 ? 14.875 -2.363 10.704 1.00 68.00 82 ILE A C 1
ATOM 596 O O . ILE A 1 82 ? 14.749 -1.138 10.725 1.00 68.00 82 ILE A O 1
ATOM 600 N N . ASN A 1 83 ? 14.586 -3.129 11.754 1.00 55.25 83 ASN A N 1
ATOM 601 C CA . ASN A 1 83 ? 14.201 -2.601 13.058 1.00 55.25 83 ASN A CA 1
ATOM 602 C C . ASN A 1 83 ? 15.308 -1.651 13.568 1.00 55.25 83 ASN A C 1
ATOM 604 O O . ASN A 1 83 ? 16.451 -2.093 13.644 1.00 55.25 83 ASN A O 1
ATOM 608 N N . PRO A 1 84 ? 15.025 -0.388 13.938 1.00 47.62 84 PRO A N 1
ATOM 609 C CA . PRO A 1 84 ? 16.053 0.570 14.358 1.00 47.62 84 PRO A CA 1
ATOM 610 C C . PRO A 1 84 ? 16.685 0.282 15.728 1.00 47.62 84 PRO A C 1
ATOM 612 O O . PRO A 1 84 ? 17.297 1.172 16.305 1.00 47.62 84 PRO A O 1
ATOM 615 N N . ALA A 1 85 ? 16.629 -0.960 16.222 1.00 47.84 85 ALA A N 1
ATOM 616 C CA . ALA A 1 85 ? 17.499 -1.399 17.312 1.00 47.84 85 ALA A CA 1
ATOM 617 C C . ALA A 1 85 ? 18.997 -1.171 16.991 1.00 47.84 85 ALA A C 1
ATOM 619 O O . ALA A 1 85 ? 19.785 -1.023 17.918 1.00 47.84 85 ALA A O 1
ATOM 620 N N . ASP A 1 86 ? 19.350 -1.057 15.702 1.00 43.91 86 ASP A N 1
ATOM 621 C CA . ASP A 1 86 ? 20.701 -0.770 15.201 1.00 43.91 86 ASP A CA 1
ATOM 622 C C . ASP A 1 86 ? 20.883 0.680 14.667 1.00 43.91 86 ASP A C 1
ATOM 624 O O . ASP A 1 86 ? 21.904 0.987 14.052 1.00 43.91 86 ASP A O 1
ATOM 628 N N . ASP A 1 87 ? 19.910 1.586 14.862 1.00 42.25 87 ASP A N 1
ATOM 629 C CA . A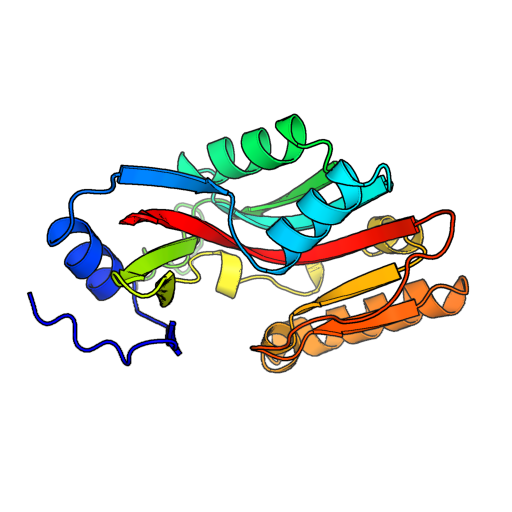SP A 1 87 ? 20.000 3.002 14.451 1.00 42.25 87 ASP A CA 1
ATOM 630 C C . ASP A 1 87 ? 20.648 3.852 15.574 1.00 42.25 87 ASP A C 1
ATOM 632 O O . ASP A 1 87 ? 20.109 3.900 16.684 1.00 42.25 87 ASP A O 1
ATOM 636 N N . PRO A 1 88 ? 21.766 4.569 15.332 1.00 41.69 88 PRO A N 1
ATOM 637 C CA . PRO A 1 88 ? 22.442 5.399 16.339 1.00 41.69 88 PRO A CA 1
ATOM 638 C C . PRO A 1 88 ? 21.587 6.526 16.950 1.00 41.69 88 PRO A C 1
ATOM 640 O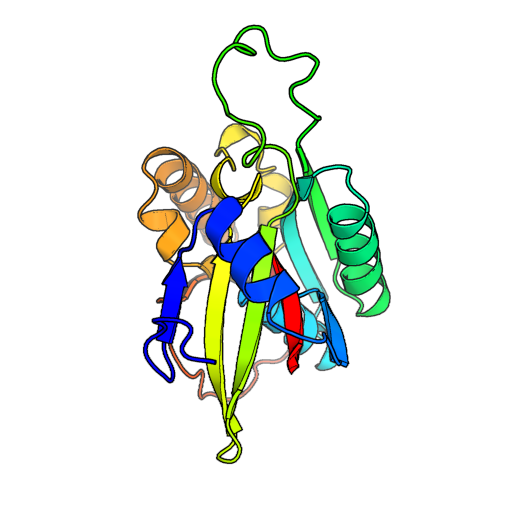 O . PRO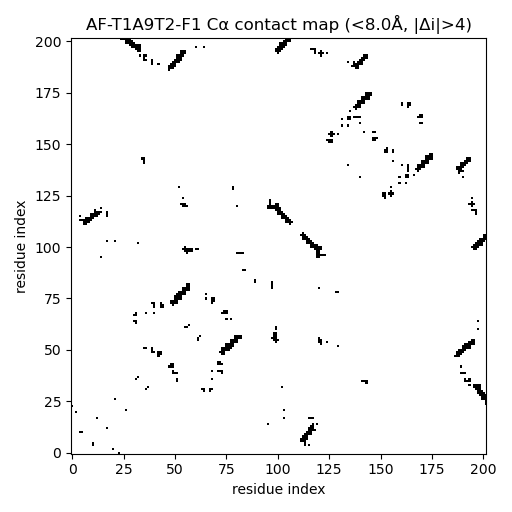 A 1 88 ? 22.009 7.151 17.921 1.00 41.69 88 PRO A O 1
ATOM 643 N N . LEU A 1 89 ? 20.403 6.817 16.398 1.00 41.91 89 LEU A N 1
ATOM 644 C CA . LEU A 1 89 ? 19.477 7.847 16.887 1.00 41.91 89 LEU A CA 1
ATOM 645 C C . LEU A 1 89 ? 18.437 7.319 17.901 1.00 41.91 89 LEU A C 1
ATOM 647 O O . LEU A 1 89 ? 17.457 8.008 18.212 1.00 41.91 89 LEU A O 1
ATOM 651 N N . HIS A 1 90 ? 18.623 6.108 18.437 1.00 36.69 90 HIS A N 1
ATOM 652 C CA . HIS A 1 90 ? 17.675 5.468 19.350 1.00 36.69 90 HIS A CA 1
ATOM 653 C C . HIS A 1 90 ? 17.718 6.058 20.777 1.00 36.69 90 HIS A C 1
ATOM 655 O O . HIS A 1 90 ? 18.353 5.536 21.688 1.00 36.69 90 HIS A O 1
ATOM 661 N N . GLY A 1 91 ? 17.008 7.172 20.975 1.00 35.19 91 GLY A N 1
ATOM 662 C CA . GLY A 1 91 ? 16.791 7.792 22.295 1.00 35.19 91 GLY A CA 1
ATOM 663 C C . GLY A 1 91 ? 15.506 8.620 22.421 1.00 35.19 91 GLY A C 1
ATOM 664 O O . GLY A 1 91 ? 15.206 9.150 23.486 1.00 35.19 91 GLY A O 1
ATOM 665 N N . LEU A 1 92 ? 14.723 8.726 21.346 1.00 38.28 92 LEU A N 1
ATOM 666 C CA . LEU A 1 92 ? 13.419 9.390 21.319 1.00 38.28 92 LEU A CA 1
ATOM 667 C C . LEU A 1 92 ? 12.353 8.340 20.988 1.00 38.28 92 LEU A C 1
ATOM 669 O O . LEU A 1 92 ? 12.654 7.381 20.285 1.00 38.28 92 LEU A O 1
ATOM 673 N N . ASP A 1 93 ? 11.128 8.503 21.491 1.00 43.59 93 ASP A N 1
ATOM 674 C CA . ASP A 1 93 ? 9.964 7.628 21.260 1.00 43.59 93 ASP A CA 1
ATOM 675 C C . ASP A 1 93 ? 9.595 7.523 19.758 1.00 43.59 93 ASP A C 1
ATOM 677 O O . ASP A 1 93 ? 8.668 8.149 19.242 1.00 43.59 93 ASP A O 1
ATOM 681 N N . THR A 1 94 ? 10.389 6.754 19.013 1.00 44.94 94 THR A N 1
ATOM 682 C CA . THR A 1 94 ? 10.296 6.519 17.564 1.00 44.94 94 THR A CA 1
ATOM 683 C C . THR A 1 94 ? 9.752 5.128 17.244 1.00 44.94 94 THR A C 1
ATOM 685 O O . THR A 1 94 ? 9.706 4.741 16.075 1.00 44.94 94 THR A O 1
ATOM 688 N N . SER A 1 95 ? 9.254 4.411 18.261 1.00 49.44 95 SER A N 1
ATOM 689 C CA . SER A 1 95 ? 8.714 3.039 18.218 1.00 49.44 95 SER A CA 1
ATOM 690 C C . SER A 1 95 ? 7.621 2.799 17.159 1.00 49.44 95 SER A C 1
ATOM 692 O O . SER A 1 95 ? 7.249 1.664 16.868 1.00 49.44 95 SER A O 1
ATOM 694 N N . TRP A 1 96 ? 7.089 3.856 16.544 1.00 50.34 96 TRP A N 1
ATOM 695 C CA . TRP A 1 96 ? 6.039 3.787 15.532 1.00 50.34 96 TRP A CA 1
ATOM 696 C C . TRP A 1 96 ? 6.530 3.825 14.087 1.00 50.34 96 TRP A C 1
ATOM 698 O O . TRP A 1 96 ? 5.827 3.327 13.207 1.00 50.34 96 TRP A O 1
ATOM 708 N N . LYS A 1 97 ? 7.734 4.347 13.826 1.00 56.62 97 LYS A N 1
ATOM 709 C CA . LYS A 1 97 ? 8.374 4.307 12.498 1.00 56.62 97 LYS A CA 1
ATOM 710 C C . LYS A 1 97 ? 9.028 2.957 12.200 1.00 56.62 97 LYS A C 1
ATOM 712 O O . LYS A 1 97 ? 9.730 2.849 11.205 1.00 56.62 97 LYS A O 1
ATOM 717 N N . THR A 1 98 ? 8.798 1.953 13.044 1.00 68.19 98 THR A N 1
ATOM 718 C CA . THR A 1 98 ? 9.474 0.645 13.019 1.00 68.19 98 THR A CA 1
ATOM 719 C C . THR A 1 98 ? 8.546 -0.507 12.635 1.00 68.19 98 THR A C 1
ATOM 721 O O . THR A 1 98 ? 9.015 -1.581 12.280 1.00 68.19 98 THR A O 1
ATOM 724 N N . ASN A 1 99 ? 7.227 -0.277 12.657 1.00 79.75 99 ASN A N 1
ATOM 725 C CA . ASN A 1 99 ? 6.210 -1.282 12.353 1.00 79.75 99 ASN A CA 1
ATOM 726 C C . ASN A 1 99 ? 5.600 -1.082 10.962 1.00 79.75 99 ASN A C 1
ATOM 728 O O . ASN A 1 99 ? 5.517 0.039 10.451 1.00 79.75 99 ASN A O 1
ATOM 732 N N . THR A 1 100 ? 5.099 -2.163 10.366 1.00 84.62 100 THR A N 1
ATOM 733 C CA . THR A 1 100 ? 4.297 -2.098 9.141 1.00 84.62 100 THR A CA 1
ATOM 734 C C . THR A 1 100 ? 3.041 -1.271 9.405 1.00 84.62 100 THR A C 1
ATOM 736 O O . THR A 1 100 ? 2.379 -1.434 10.433 1.00 84.62 100 THR A O 1
ATOM 739 N N . GLY A 1 101 ? 2.694 -0.372 8.481 1.00 84.94 101 GLY A N 1
ATOM 740 C CA . GLY A 1 101 ? 1.512 0.467 8.639 1.00 84.94 101 GLY A CA 1
ATOM 741 C C . GLY A 1 101 ? 0.213 -0.344 8.720 1.00 84.94 101 GLY A C 1
ATOM 742 O O . GLY A 1 101 ? 0.125 -1.527 8.372 1.00 84.94 101 GLY A O 1
ATOM 743 N N . THR A 1 102 ? -0.846 0.313 9.181 1.00 84.31 102 THR A N 1
ATOM 744 C CA . THR A 1 102 ? -2.176 -0.268 9.401 1.00 84.31 102 THR A CA 1
ATOM 745 C C . THR A 1 102 ? -3.276 0.720 9.004 1.00 84.31 102 THR A C 1
ATOM 747 O O . THR A 1 102 ? -3.110 1.935 9.075 1.00 84.31 102 THR A O 1
ATOM 750 N N . CYS A 1 103 ? -4.405 0.197 8.538 1.00 86.56 103 CYS A N 1
ATOM 751 C CA . CYS A 1 103 ? -5.618 0.922 8.183 1.00 86.56 103 CYS A CA 1
ATOM 752 C C . CYS A 1 103 ? -6.804 0.198 8.811 1.00 86.56 103 CYS A C 1
ATOM 754 O O . CYS A 1 103 ? -7.177 -0.911 8.419 1.00 86.56 103 CYS A O 1
ATOM 756 N N . ILE A 1 104 ? -7.407 0.839 9.792 1.00 87.50 104 ILE A N 1
ATOM 757 C CA . ILE A 1 104 ? -8.651 0.377 10.382 1.00 87.50 104 ILE A CA 1
ATOM 758 C C . ILE A 1 104 ? -9.760 0.874 9.467 1.00 87.50 104 ILE A C 1
ATOM 760 O O . ILE A 1 104 ? -9.861 2.078 9.229 1.00 87.50 104 ILE A O 1
ATOM 764 N N . VAL A 1 105 ? -10.549 -0.049 8.927 1.00 88.56 105 VAL A N 1
ATOM 765 C CA . VAL A 1 105 ? -11.653 0.255 8.019 1.00 88.56 105 VAL A CA 1
ATOM 766 C C . VAL A 1 105 ? -12.949 -0.086 8.733 1.00 88.56 105 VAL A C 1
ATOM 768 O O . VAL A 1 105 ? -13.236 -1.252 8.986 1.00 88.56 105 VAL A O 1
ATOM 771 N N . LEU A 1 106 ? -13.715 0.948 9.050 1.00 87.25 106 LEU A N 1
ATOM 772 C CA . LEU A 1 106 ? -15.039 0.842 9.643 1.00 87.25 106 LEU A CA 1
ATOM 773 C C . LEU A 1 106 ? -16.068 0.895 8.523 1.00 87.25 106 LEU A C 1
ATOM 775 O O . LEU A 1 106 ? -16.078 1.873 7.768 1.00 87.25 106 LEU A O 1
ATOM 779 N N . VAL A 1 107 ? -16.906 -0.132 8.412 1.00 88.56 107 VAL A N 1
ATOM 780 C CA . VAL A 1 107 ? -17.996 -0.166 7.436 1.00 88.56 107 VAL A CA 1
ATOM 781 C C . VAL A 1 107 ? -19.306 0.127 8.159 1.00 88.56 107 VAL A C 1
ATOM 783 O O . VAL A 1 107 ? -19.701 -0.599 9.068 1.00 88.56 107 VAL A O 1
ATOM 786 N N . SER A 1 108 ? -19.982 1.217 7.798 1.00 85.62 108 SER A N 1
ATOM 787 C CA . SER A 1 108 ? -21.324 1.497 8.321 1.00 85.62 108 SER A CA 1
ATOM 788 C C . SER A 1 108 ? -22.385 0.631 7.624 1.00 85.62 108 SER A C 1
ATOM 790 O O . SER A 1 108 ? -22.122 0.100 6.544 1.00 85.62 108 SER A O 1
ATOM 792 N N . PRO A 1 109 ? -23.600 0.479 8.194 1.00 88.06 109 PRO A N 1
ATOM 793 C CA . PRO A 1 109 ? -24.659 -0.350 7.601 1.00 88.06 109 PRO A CA 1
ATOM 794 C C . PRO A 1 109 ? -25.061 0.026 6.167 1.00 88.06 109 PRO A C 1
ATOM 796 O O . PRO A 1 109 ? -25.566 -0.813 5.431 1.00 88.06 109 PRO A O 1
ATOM 799 N N . ASP A 1 110 ? -24.820 1.270 5.756 1.00 88.44 110 ASP A N 1
ATOM 800 C CA . ASP A 1 110 ? -25.029 1.755 4.386 1.00 88.44 110 ASP A CA 1
ATOM 801 C C . ASP A 1 110 ? -23.851 1.469 3.434 1.00 88.44 110 ASP A C 1
ATOM 803 O O . ASP A 1 110 ? -23.852 1.905 2.284 1.00 88.44 110 ASP A O 1
ATOM 807 N N . GLY A 1 111 ? -22.838 0.732 3.895 1.00 86.44 111 GLY A N 1
ATOM 808 C CA . GLY A 1 111 ? -21.671 0.327 3.113 1.00 86.44 111 GLY A CA 1
ATOM 809 C C . GLY A 1 111 ? -20.580 1.394 2.987 1.00 86.44 111 GLY A C 1
ATOM 810 O O . GLY A 1 111 ? -19.559 1.146 2.337 1.00 86.44 111 GLY A O 1
ATOM 811 N N . GLU A 1 112 ? -20.748 2.569 3.599 1.00 88.25 112 GLU A N 1
ATOM 812 C CA . GLU A 1 112 ? -19.724 3.611 3.590 1.00 88.25 112 GLU A CA 1
ATOM 813 C C . GLU A 1 112 ? -18.516 3.219 4.456 1.00 88.25 112 GLU A C 1
ATOM 815 O O . GLU A 1 112 ? -18.638 2.573 5.498 1.00 88.25 112 GLU A O 1
ATOM 820 N N . ARG A 1 113 ? -17.312 3.591 4.003 1.00 88.81 113 ARG A N 1
ATOM 821 C CA . ARG A 1 113 ? -16.048 3.209 4.644 1.00 88.81 113 ARG A CA 1
ATOM 822 C C . ARG A 1 113 ? -15.382 4.413 5.282 1.00 88.81 113 ARG A C 1
ATOM 824 O O . ARG A 1 113 ? -15.031 5.363 4.591 1.00 88.81 113 ARG A O 1
ATOM 831 N N . THR A 1 114 ? -15.130 4.318 6.580 1.00 88.50 114 THR A N 1
ATOM 832 C CA . THR A 1 114 ? -14.348 5.299 7.341 1.00 88.50 114 THR A CA 1
ATOM 833 C C . THR A 1 114 ? -13.003 4.688 7.702 1.00 88.50 114 THR A C 1
ATOM 835 O O . THR A 1 114 ? -12.946 3.564 8.199 1.00 88.50 114 THR A O 1
ATOM 838 N N . MET A 1 115 ? -11.909 5.393 7.418 1.00 88.94 115 MET A N 1
ATOM 839 C CA . MET A 1 115 ? -10.560 4.836 7.501 1.00 88.94 115 MET A CA 1
ATOM 840 C C . MET A 1 115 ? -9.701 5.591 8.513 1.00 88.94 115 MET A C 1
ATOM 842 O O . MET A 1 115 ? -9.424 6.772 8.329 1.00 88.94 115 MET A O 1
ATOM 846 N N . ALA A 1 116 ? -9.195 4.893 9.529 1.00 86.81 116 ALA A N 1
ATOM 847 C CA . ALA A 1 116 ? -8.174 5.410 10.440 1.00 86.81 116 ALA A CA 1
ATOM 848 C C . ALA A 1 116 ? -6.829 4.754 10.137 1.00 86.81 116 ALA A C 1
ATOM 850 O O . ALA A 1 116 ? -6.670 3.536 10.193 1.00 86.81 116 ALA A O 1
ATOM 851 N N . THR A 1 117 ? -5.853 5.569 9.768 1.00 84.94 117 THR A N 1
ATOM 852 C CA . THR A 1 117 ? -4.607 5.110 9.170 1.00 84.94 117 THR A CA 1
ATOM 853 C C . THR A 1 117 ? -3.395 5.445 10.005 1.00 84.94 117 THR A C 1
ATOM 855 O O . THR A 1 117 ? -3.115 6.615 10.219 1.00 84.94 117 THR A O 1
ATOM 858 N N . ASN A 1 118 ? -2.584 4.441 10.309 1.00 84.06 118 ASN A N 1
ATOM 859 C CA . ASN A 1 118 ? -1.207 4.632 10.738 1.00 84.06 118 ASN A CA 1
ATOM 860 C C . ASN A 1 118 ? -0.255 4.204 9.610 1.00 84.06 118 ASN A C 1
ATOM 862 O O . ASN A 1 118 ? -0.288 3.055 9.172 1.00 84.06 118 ASN A O 1
ATOM 866 N N . LEU A 1 119 ? 0.600 5.111 9.135 1.00 80.75 119 LEU A N 1
ATOM 867 C CA . LEU A 1 119 ? 1.516 4.838 8.021 1.00 80.75 119 LEU A CA 1
ATOM 868 C C . LEU A 1 119 ? 2.714 3.951 8.408 1.00 80.75 119 LEU A C 1
ATOM 870 O O . LEU A 1 119 ? 3.263 3.291 7.534 1.00 80.75 119 LEU A O 1
ATOM 874 N N . GLY A 1 120 ? 3.128 3.901 9.678 1.00 83.69 120 GLY A N 1
ATOM 875 C CA . GLY A 1 120 ? 4.286 3.102 10.116 1.00 83.69 120 GLY A CA 1
ATOM 876 C C . GLY A 1 120 ? 5.600 3.423 9.375 1.00 83.69 120 GLY A C 1
ATOM 877 O O . GLY A 1 120 ? 5.786 4.551 8.907 1.00 83.69 120 GLY A O 1
ATOM 878 N N . VAL A 1 121 ? 6.477 2.418 9.191 1.00 84.50 121 VAL A N 1
ATOM 879 C CA . VAL A 1 121 ? 7.746 2.481 8.397 1.00 84.50 121 VAL A CA 1
ATOM 880 C C . VAL A 1 121 ? 7.552 2.990 6.983 1.00 84.50 121 VAL A C 1
ATOM 882 O O . VAL A 1 121 ? 8.467 3.337 6.251 1.00 84.50 121 VAL A O 1
ATOM 885 N N . ALA A 1 122 ? 6.320 2.953 6.547 1.00 81.81 122 ALA A N 1
ATOM 886 C CA . ALA A 1 122 ? 5.982 3.181 5.195 1.00 81.81 122 ALA A CA 1
ATOM 887 C C . ALA A 1 122 ? 6.080 4.717 4.951 1.00 81.81 122 ALA A C 1
ATOM 889 O O . ALA A 1 122 ? 6.640 5.172 3.956 1.00 81.81 122 ALA A O 1
ATOM 890 N N . SER A 1 123 ? 5.749 5.536 5.954 1.00 78.75 123 SER A N 1
ATOM 891 C CA . SER A 1 123 ? 6.061 6.977 5.945 1.00 78.75 123 SER A CA 1
ATOM 892 C C . SER A 1 123 ? 7.558 7.325 5.841 1.00 78.75 123 SER A C 1
ATOM 894 O O . SER A 1 123 ? 7.884 8.488 5.621 1.00 78.75 123 SER A O 1
ATOM 896 N N . THR A 1 124 ? 8.468 6.353 5.994 1.00 78.69 124 THR A N 1
ATOM 897 C CA . THR A 1 124 ? 9.925 6.560 5.953 1.00 78.69 124 THR A CA 1
ATOM 898 C C . THR A 1 124 ? 10.571 6.096 4.651 1.00 78.69 124 THR A C 1
ATOM 900 O O . THR A 1 124 ? 11.796 6.016 4.590 1.00 78.69 124 THR A O 1
ATOM 903 N N . LEU A 1 125 ? 9.780 5.776 3.622 1.00 77.56 125 LEU A N 1
ATOM 904 C CA . LEU A 1 125 ? 10.293 5.443 2.295 1.00 77.56 125 LEU A CA 1
ATOM 905 C C . LEU A 1 125 ? 11.148 6.592 1.746 1.00 77.56 125 LEU A C 1
ATOM 907 O O . LEU A 1 125 ? 10.677 7.727 1.652 1.00 77.56 125 LEU A O 1
ATOM 911 N N . GLN A 1 126 ? 12.385 6.279 1.376 1.00 77.38 126 GLN A N 1
ATOM 912 C CA . GLN A 1 126 ? 13.313 7.203 0.738 1.00 77.38 126 GLN A CA 1
ATOM 913 C C . GLN A 1 126 ? 13.492 6.862 -0.746 1.00 77.38 126 GLN A C 1
ATOM 915 O O . GLN A 1 126 ? 13.371 5.693 -1.125 1.00 77.38 126 GLN A O 1
ATOM 920 N N . PRO A 1 127 ? 13.773 7.862 -1.600 1.00 73.19 127 PRO A N 1
ATOM 921 C CA . PRO A 1 127 ? 14.070 7.656 -3.015 1.00 73.19 127 PRO A CA 1
ATOM 922 C C . PRO A 1 127 ? 15.115 6.593 -3.305 1.00 73.19 127 PRO A C 1
ATOM 924 O O . PRO A 1 127 ? 14.964 5.819 -4.242 1.00 73.19 127 PRO A O 1
ATOM 927 N N . GLU A 1 128 ? 16.173 6.575 -2.504 1.00 79.81 128 GLU A N 1
ATOM 928 C CA . GLU A 1 128 ? 17.373 5.778 -2.728 1.00 79.81 128 GLU A CA 1
ATOM 929 C C . GLU A 1 128 ? 17.116 4.288 -2.476 1.00 79.81 128 GLU A C 1
ATOM 931 O O . GLU A 1 128 ? 17.838 3.437 -2.982 1.00 79.81 128 GLU A O 1
ATOM 936 N N . GLU A 1 129 ? 16.057 3.961 -1.730 1.00 81.12 129 GLU A N 1
ATOM 937 C CA . GLU A 1 129 ? 15.624 2.582 -1.489 1.00 81.12 129 GLU A CA 1
ATOM 938 C C . GLU A 1 129 ? 14.874 1.985 -2.690 1.00 81.12 129 GLU A C 1
ATOM 940 O O . GLU A 1 129 ? 14.536 0.799 -2.694 1.00 81.12 129 GLU A O 1
ATOM 945 N N . ILE A 1 130 ? 14.551 2.806 -3.690 1.00 78.44 130 ILE A N 1
ATOM 946 C CA . ILE A 1 130 ? 13.723 2.416 -4.817 1.00 78.44 130 ILE A CA 1
ATOM 947 C C . ILE A 1 130 ? 14.611 2.041 -6.003 1.00 78.44 130 ILE A C 1
ATOM 949 O O . ILE A 1 130 ? 15.199 2.894 -6.664 1.00 78.44 130 ILE A O 1
ATOM 953 N N . ASP A 1 131 ? 14.624 0.753 -6.328 1.00 80.75 131 ASP A N 1
ATOM 954 C CA . ASP A 1 131 ? 15.294 0.252 -7.521 1.00 80.75 131 ASP A CA 1
ATOM 955 C C . ASP A 1 131 ? 14.527 0.663 -8.793 1.00 80.75 131 ASP A C 1
ATOM 957 O O . ASP A 1 131 ? 13.432 0.172 -9.105 1.00 80.75 131 ASP A O 1
ATOM 961 N N . LEU A 1 132 ? 15.116 1.610 -9.527 1.00 77.12 132 LEU A N 1
ATOM 962 C CA . LEU A 1 132 ? 14.565 2.137 -10.771 1.00 77.12 132 LEU A CA 1
ATOM 963 C C . LEU A 1 132 ? 14.545 1.086 -11.887 1.00 77.12 132 LEU A C 1
ATOM 965 O O . LEU A 1 132 ? 13.672 1.164 -12.757 1.00 77.12 132 LEU A O 1
ATOM 969 N N . GLU A 1 133 ? 15.436 0.087 -11.872 1.00 80.19 133 GLU A N 1
ATOM 970 C CA . GLU A 1 133 ? 15.492 -0.939 -12.917 1.00 80.19 133 GLU A CA 1
ATOM 971 C C . GLU A 1 133 ? 14.194 -1.744 -12.970 1.00 80.19 133 GLU A C 1
ATOM 973 O O . GLU A 1 133 ? 13.658 -1.979 -14.058 1.00 80.19 133 GLU A O 1
ATOM 978 N N . ILE A 1 134 ? 13.605 -2.050 -11.810 1.00 78.94 134 ILE A N 1
ATOM 979 C CA . ILE A 1 134 ? 12.306 -2.730 -11.708 1.00 78.94 134 ILE A CA 1
ATOM 980 C C . ILE A 1 134 ? 11.232 -1.956 -12.478 1.00 78.94 134 ILE A C 1
ATOM 982 O O . ILE A 1 134 ? 10.437 -2.541 -13.221 1.00 78.94 134 ILE A O 1
ATOM 986 N N . MET A 1 135 ? 11.204 -0.630 -12.341 1.00 76.88 135 MET A N 1
ATOM 987 C CA . MET A 1 135 ? 10.180 0.203 -12.977 1.00 76.88 135 MET A CA 1
ATOM 988 C C . MET A 1 135 ? 10.317 0.249 -14.482 1.00 76.88 135 MET A C 1
ATOM 990 O O . MET A 1 135 ? 9.322 0.329 -15.196 1.00 76.88 135 MET A O 1
ATOM 994 N N . THR A 1 136 ? 11.544 0.144 -14.974 1.00 73.31 136 THR A N 1
ATOM 995 C CA . THR A 1 136 ? 11.812 0.194 -16.404 1.00 73.31 136 THR A CA 1
ATOM 996 C C . THR A 1 136 ? 11.275 -1.017 -17.183 1.00 73.31 136 THR A C 1
ATOM 998 O O . THR A 1 136 ? 11.289 -1.014 -18.416 1.00 73.31 136 THR A O 1
ATOM 1001 N N . THR A 1 137 ? 10.783 -2.044 -16.481 1.00 78.75 137 THR A N 1
ATOM 1002 C CA . THR A 1 137 ? 10.066 -3.196 -17.056 1.00 78.75 137 THR A CA 1
ATOM 1003 C C . THR A 1 137 ? 8.554 -2.957 -17.210 1.00 78.75 137 THR A C 1
ATOM 1005 O O . THR A 1 137 ? 7.849 -3.744 -17.854 1.00 78.75 137 THR A O 1
ATOM 1008 N N . ALA A 1 138 ? 8.031 -1.877 -16.621 1.00 80.88 138 ALA A N 1
ATOM 1009 C CA . ALA A 1 138 ? 6.610 -1.570 -16.600 1.00 80.88 138 ALA A CA 1
ATOM 1010 C C . ALA A 1 138 ? 6.198 -0.714 -17.803 1.00 80.88 138 ALA A C 1
ATOM 1012 O O . ALA A 1 138 ? 6.808 0.309 -18.104 1.00 80.88 138 ALA A O 1
ATOM 1013 N N . SER A 1 139 ? 5.099 -1.091 -18.461 1.00 83.75 139 SER A N 1
ATOM 1014 C CA . SER A 1 139 ? 4.447 -0.220 -19.447 1.00 83.75 139 SER A CA 1
ATOM 1015 C C . SER A 1 139 ? 3.683 0.919 -18.770 1.00 83.75 139 SER A C 1
ATOM 1017 O O . SER A 1 139 ? 3.458 1.966 -19.381 1.00 83.75 139 SER A O 1
ATOM 1019 N N . VAL A 1 140 ? 3.275 0.714 -17.513 1.00 86.94 140 VAL A N 1
ATOM 102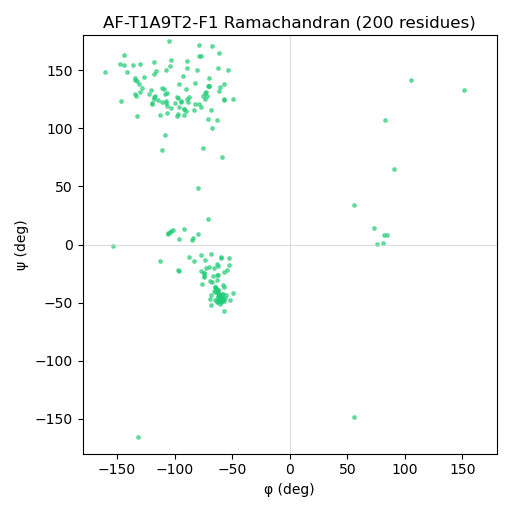0 C CA . VAL A 1 140 ? 2.561 1.697 -16.703 1.00 86.94 140 VAL A CA 1
ATOM 1021 C C . VAL A 1 140 ? 3.137 1.776 -15.291 1.00 86.94 140 VAL A C 1
ATOM 1023 O O . VAL A 1 140 ? 3.273 0.770 -14.599 1.00 86.94 140 VAL A O 1
ATOM 1026 N N . LEU A 1 141 ? 3.428 2.991 -14.839 1.00 86.81 141 LEU A N 1
ATOM 1027 C CA . LEU A 1 141 ? 3.815 3.286 -13.463 1.00 86.81 141 LEU A CA 1
ATOM 1028 C C . LEU A 1 141 ? 2.665 4.005 -12.766 1.00 86.81 141 LEU A C 1
ATOM 1030 O O . LEU A 1 141 ? 2.213 5.045 -13.237 1.00 86.81 141 LEU A O 1
ATOM 1034 N N . TYR A 1 142 ? 2.192 3.450 -11.656 1.00 86.00 142 TYR A N 1
ATOM 1035 C CA . TYR A 1 142 ? 1.077 3.999 -10.888 1.00 86.00 142 TYR A CA 1
ATOM 1036 C C . TYR A 1 142 ? 1.553 4.384 -9.479 1.00 86.00 142 TYR A C 1
ATOM 1038 O O . TYR A 1 142 ? 2.114 3.566 -8.751 1.00 86.00 142 TYR A O 1
ATOM 1046 N N . ILE A 1 143 ? 1.336 5.635 -9.080 1.00 82.12 143 ILE A N 1
ATOM 1047 C CA . ILE A 1 143 ? 1.879 6.200 -7.837 1.00 82.12 143 ILE A CA 1
ATOM 1048 C C . ILE A 1 143 ? 0.765 6.897 -7.064 1.00 82.12 143 ILE A C 1
ATOM 1050 O O . ILE A 1 143 ? -0.054 7.599 -7.649 1.00 82.12 143 ILE A O 1
ATOM 1054 N N . GLU A 1 144 ? 0.720 6.730 -5.744 1.00 77.00 144 GLU A N 1
ATOM 1055 C CA . GLU A 1 144 ? -0.192 7.518 -4.910 1.00 77.00 144 GLU A CA 1
ATOM 1056 C C . GLU A 1 144 ? 0.296 8.959 -4.769 1.00 77.00 144 GLU A C 1
ATOM 1058 O O . GLU A 1 144 ? 1.440 9.200 -4.390 1.00 77.00 144 GLU A O 1
ATOM 1063 N N . ALA A 1 145 ? -0.593 9.923 -5.011 1.00 71.25 145 ALA A N 1
ATOM 1064 C CA . ALA A 1 145 ? -0.237 11.336 -5.033 1.00 71.25 145 ALA A CA 1
ATOM 1065 C C . ALA A 1 145 ? 0.290 11.875 -3.699 1.00 71.25 145 ALA A C 1
ATOM 1067 O O . ALA A 1 145 ? 1.110 12.778 -3.728 1.00 71.25 145 ALA A O 1
ATOM 1068 N N . TYR A 1 146 ? -0.069 11.311 -2.539 1.00 67.56 146 TYR A N 1
ATOM 1069 C CA . TYR A 1 146 ? 0.504 11.806 -1.275 1.00 67.56 146 TYR A CA 1
ATOM 1070 C C . TYR A 1 146 ? 2.015 11.560 -1.168 1.00 67.56 146 TYR A C 1
ATOM 1072 O O . TYR A 1 146 ? 2.692 12.234 -0.397 1.00 67.56 146 TYR A O 1
ATOM 1080 N N . LEU A 1 147 ? 2.574 10.621 -1.943 1.00 67.31 147 LEU A N 1
ATOM 1081 C CA . LEU A 1 147 ? 4.026 10.460 -2.035 1.00 67.31 147 LEU A CA 1
ATOM 1082 C C . LEU A 1 147 ? 4.681 11.629 -2.779 1.00 67.31 147 LEU A C 1
ATOM 1084 O O . LEU A 1 147 ? 5.874 11.862 -2.639 1.00 67.31 147 LEU A O 1
ATOM 1088 N N . TRP A 1 148 ? 3.927 12.393 -3.559 1.00 69.38 148 TRP A N 1
ATOM 1089 C CA . TRP A 1 148 ? 4.425 13.614 -4.184 1.00 69.38 148 TRP A CA 1
ATOM 1090 C C . TRP A 1 148 ? 4.572 14.775 -3.187 1.00 69.38 148 TRP A C 1
ATOM 1092 O O . TRP A 1 148 ? 5.413 15.664 -3.372 1.00 69.38 148 TRP A O 1
ATOM 1102 N N . ASP A 1 149 ? 3.760 14.766 -2.128 1.00 64.56 149 ASP A N 1
ATOM 1103 C CA . ASP A 1 149 ? 3.744 15.814 -1.103 1.00 64.56 149 ASP A CA 1
ATOM 1104 C C . ASP A 1 149 ? 4.914 15.689 -0.123 1.00 64.56 149 ASP A C 1
ATOM 1106 O O . ASP A 1 149 ? 5.332 16.680 0.472 1.00 64.56 149 ASP A O 1
ATOM 1110 N N . LEU A 1 150 ? 5.493 14.493 0.002 1.00 64.94 150 LEU A N 1
ATOM 1111 C CA . LEU A 1 150 ? 6.696 14.259 0.791 1.00 64.94 150 LEU A CA 1
ATOM 1112 C C . LEU A 1 150 ? 7.933 14.764 0.016 1.00 64.94 150 LEU A C 1
ATOM 1114 O O . LEU A 1 150 ? 8.231 14.245 -1.067 1.00 64.94 150 LEU A O 1
ATOM 1118 N N . PRO A 1 151 ? 8.687 15.751 0.550 1.00 63.72 151 PRO A N 1
ATOM 1119 C CA . PRO A 1 151 ? 9.849 16.316 -0.138 1.00 63.72 151 PRO A CA 1
ATOM 1120 C C . PRO A 1 151 ? 10.907 15.270 -0.487 1.00 63.72 151 PRO A C 1
ATOM 1122 O O . PRO A 1 151 ? 11.509 15.357 -1.554 1.00 63.72 151 PRO A O 1
ATOM 1125 N N . SER A 1 152 ? 11.084 14.267 0.382 1.00 63.38 152 SER A N 1
ATOM 1126 C CA . SER A 1 152 ? 12.006 13.160 0.145 1.00 63.38 152 SER A CA 1
ATOM 1127 C C . SER A 1 152 ? 11.621 12.393 -1.116 1.00 63.38 152 SER A C 1
ATOM 1129 O O . SER A 1 152 ? 12.440 12.260 -2.008 1.00 63.38 152 SER A O 1
ATOM 1131 N N . THR A 1 153 ? 10.370 11.962 -1.278 1.00 67.06 153 THR A N 1
ATOM 1132 C CA . THR A 1 153 ? 9.986 11.036 -2.358 1.00 67.06 153 THR A CA 1
ATOM 1133 C C . THR A 1 153 ? 9.701 11.696 -3.708 1.00 67.06 153 THR A C 1
ATOM 1135 O O . THR A 1 153 ? 9.695 11.000 -4.724 1.00 67.06 153 THR A O 1
ATOM 1138 N N . ARG A 1 154 ? 9.524 13.024 -3.777 1.00 77.56 154 ARG A N 1
ATOM 1139 C CA . ARG A 1 154 ? 9.224 13.733 -5.039 1.00 77.56 154 ARG A CA 1
ATOM 1140 C C . ARG A 1 154 ? 10.283 13.519 -6.122 1.00 77.56 154 ARG A C 1
ATOM 1142 O O . ARG A 1 154 ? 9.929 13.305 -7.286 1.00 77.56 154 ARG A O 1
ATOM 1149 N N . LYS A 1 155 ? 11.568 13.561 -5.753 1.00 78.00 155 LYS A N 1
ATOM 1150 C CA . LYS A 1 155 ? 12.662 13.348 -6.709 1.00 78.00 155 LYS A CA 1
ATOM 1151 C C . LYS A 1 155 ? 12.628 11.922 -7.261 1.00 78.00 155 LYS A C 1
ATOM 1153 O O . LYS A 1 155 ? 12.610 11.763 -8.475 1.00 78.00 155 LYS A O 1
ATOM 1158 N N . ALA A 1 156 ? 12.497 10.913 -6.395 1.00 73.88 156 ALA A N 1
ATOM 1159 C CA . ALA A 1 156 ? 12.381 9.515 -6.826 1.00 73.88 156 ALA A CA 1
ATOM 1160 C C . ALA A 1 156 ? 11.223 9.297 -7.792 1.00 73.88 156 ALA A C 1
ATOM 116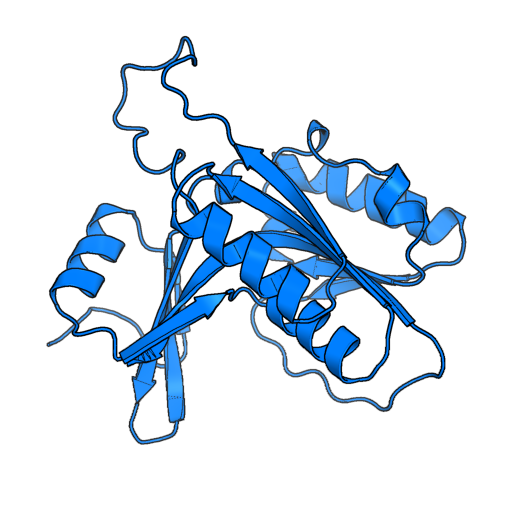2 O O . ALA A 1 156 ? 11.382 8.635 -8.810 1.00 73.88 156 ALA A O 1
ATOM 1163 N N . ILE A 1 157 ? 10.051 9.852 -7.473 1.00 79.00 157 ILE A N 1
ATOM 1164 C CA . ILE A 1 157 ? 8.865 9.728 -8.321 1.00 79.00 157 ILE A CA 1
ATOM 1165 C C . ILE A 1 157 ? 9.118 10.362 -9.689 1.00 79.00 157 ILE A C 1
ATOM 1167 O O . ILE A 1 157 ? 8.755 9.778 -10.708 1.00 79.00 157 ILE A O 1
ATOM 1171 N N . SER A 1 158 ? 9.758 11.531 -9.718 1.00 83.50 158 SER A N 1
ATOM 1172 C CA . SER A 1 158 ? 10.111 12.206 -10.968 1.00 83.50 158 SER A CA 1
ATOM 1173 C C . SER A 1 158 ? 11.088 11.369 -11.798 1.00 83.50 158 SER A C 1
ATOM 1175 O O . SER A 1 158 ? 10.816 11.106 -12.969 1.00 83.50 158 SER A O 1
ATOM 1177 N N . ASP A 1 159 ? 12.170 10.884 -11.186 1.00 82.81 159 ASP A N 1
ATOM 1178 C CA . ASP A 1 159 ? 13.188 10.061 -11.852 1.00 82.81 159 ASP A CA 1
ATOM 1179 C C . ASP A 1 159 ? 12.583 8.755 -12.390 1.00 82.81 159 ASP A C 1
ATOM 1181 O O . ASP A 1 159 ? 12.814 8.370 -13.536 1.00 82.81 159 ASP A O 1
ATOM 1185 N N . ALA A 1 160 ? 11.723 8.119 -11.598 1.00 79.75 160 ALA A N 1
ATOM 1186 C CA . ALA A 1 160 ? 10.966 6.934 -11.972 1.00 79.75 160 ALA A CA 1
ATOM 1187 C C . ALA A 1 160 ? 10.036 7.169 -13.171 1.00 79.75 160 ALA A C 1
ATOM 1189 O O . ALA A 1 160 ? 10.015 6.382 -14.121 1.00 79.75 160 ALA A O 1
ATOM 1190 N N . MET A 1 161 ? 9.273 8.264 -13.156 1.00 83.81 161 MET A N 1
ATOM 1191 C CA . MET A 1 161 ? 8.401 8.632 -14.271 1.00 83.81 161 MET A CA 1
ATOM 1192 C C . MET A 1 161 ? 9.196 8.914 -15.545 1.00 83.81 161 MET A C 1
ATOM 1194 O O . MET A 1 161 ? 8.779 8.485 -16.622 1.00 83.81 161 MET A O 1
ATOM 1198 N N . ILE A 1 162 ? 10.344 9.590 -15.434 1.00 86.06 162 ILE A N 1
ATOM 1199 C CA . ILE A 1 162 ? 11.250 9.837 -16.561 1.00 86.06 162 ILE A CA 1
ATOM 1200 C C . ILE A 1 162 ? 11.798 8.512 -17.101 1.00 86.06 162 ILE A C 1
ATOM 1202 O O . ILE A 1 162 ? 11.728 8.279 -18.307 1.00 86.06 162 ILE A O 1
ATOM 1206 N N . ALA A 1 163 ? 12.274 7.616 -16.234 1.00 82.50 163 ALA A N 1
ATOM 1207 C CA . ALA A 1 163 ? 12.814 6.318 -16.631 1.00 82.50 163 ALA A CA 1
ATOM 1208 C C . ALA A 1 163 ? 11.784 5.467 -17.395 1.00 82.50 163 ALA A C 1
ATOM 1210 O O . ALA A 1 163 ? 12.102 4.878 -18.430 1.00 82.50 163 ALA A O 1
ATOM 1211 N N . VAL A 1 164 ? 10.530 5.457 -16.932 1.00 82.81 164 VAL A N 1
ATOM 1212 C CA . VAL A 1 164 ? 9.420 4.761 -17.603 1.00 82.81 164 VAL A CA 1
ATOM 1213 C C . VAL A 1 164 ? 9.059 5.434 -18.927 1.00 82.81 164 VAL A C 1
ATOM 1215 O O . VAL A 1 164 ? 8.888 4.753 -19.942 1.00 82.81 164 VAL A O 1
ATOM 1218 N N . ARG A 1 165 ? 8.999 6.771 -18.958 1.00 86.94 165 ARG A N 1
ATOM 1219 C CA . ARG A 1 165 ? 8.697 7.536 -20.176 1.00 86.94 165 ARG A CA 1
ATOM 1220 C C . ARG A 1 165 ? 9.759 7.344 -21.260 1.00 86.94 165 ARG A C 1
ATOM 1222 O O . ARG A 1 165 ? 9.396 7.187 -22.422 1.00 86.94 165 ARG A O 1
ATOM 1229 N N . ASN A 1 166 ? 11.041 7.293 -20.896 1.00 86.94 166 ASN A N 1
ATOM 1230 C CA . ASN A 1 166 ? 12.153 7.094 -21.834 1.00 86.94 166 ASN A CA 1
ATOM 1231 C C . ASN A 1 166 ? 12.087 5.747 -22.573 1.00 86.94 166 ASN A C 1
ATOM 1233 O O . ASN A 1 166 ? 12.701 5.596 -23.625 1.00 86.94 166 ASN A O 1
ATOM 1237 N N . ARG A 1 167 ? 11.314 4.780 -22.063 1.00 85.25 167 ARG A N 1
ATOM 1238 C CA . ARG A 1 167 ? 11.051 3.488 -22.718 1.00 85.25 167 ARG A CA 1
ATOM 1239 C C . ARG A 1 167 ? 9.669 3.395 -23.374 1.00 85.25 167 ARG A C 1
ATOM 1241 O O . ARG A 1 167 ? 9.237 2.308 -23.746 1.00 85.25 167 ARG A O 1
ATOM 1248 N N . GLY A 1 168 ? 8.960 4.517 -23.507 1.00 85.00 168 GLY A N 1
ATOM 1249 C CA . GLY A 1 168 ? 7.619 4.584 -24.099 1.00 85.00 168 GLY A CA 1
ATOM 1250 C C . GLY A 1 168 ? 6.474 4.206 -23.149 1.00 85.00 168 GLY A C 1
ATOM 1251 O O . GLY A 1 168 ? 5.331 4.081 -23.592 1.00 85.00 168 GLY A O 1
ATOM 1252 N N . GLY A 1 169 ? 6.753 4.025 -21.854 1.00 84.00 169 GLY A N 1
ATOM 1253 C CA . GLY A 1 169 ? 5.740 3.771 -20.830 1.00 84.00 169 GLY A CA 1
ATOM 1254 C C . GLY A 1 169 ? 5.000 5.036 -20.379 1.00 84.00 169 GLY A C 1
ATOM 1255 O O . GLY A 1 169 ? 5.358 6.161 -20.737 1.00 84.00 169 GLY A O 1
ATOM 1256 N N . LYS A 1 170 ? 3.948 4.859 -19.570 1.00 85.19 170 LYS A N 1
ATOM 1257 C CA . LYS A 1 170 ? 3.106 5.953 -19.049 1.00 85.19 170 LYS A CA 1
ATOM 1258 C C . LYS A 1 170 ? 3.116 5.998 -17.520 1.00 85.19 170 LYS A C 1
ATOM 1260 O O . LYS A 1 170 ? 2.909 4.976 -16.872 1.00 85.19 170 LYS A O 1
ATOM 1265 N N . GLY A 1 171 ? 3.312 7.184 -16.948 1.00 78.12 171 GLY A N 1
ATOM 1266 C CA . GLY A 1 171 ? 3.180 7.432 -15.510 1.00 78.12 171 GLY A CA 1
ATOM 1267 C C . GLY A 1 171 ? 1.800 7.987 -15.154 1.00 78.12 171 GLY A C 1
ATOM 1268 O O . GLY A 1 171 ? 1.287 8.856 -15.854 1.00 78.12 171 GLY A O 1
ATOM 1269 N N . PHE A 1 172 ? 1.215 7.503 -14.061 1.00 80.88 172 PHE A N 1
ATOM 1270 C CA . PHE A 1 172 ? -0.046 7.981 -13.501 1.00 80.88 172 PHE A CA 1
ATOM 1271 C C . PHE A 1 172 ? 0.120 8.257 -12.008 1.00 80.88 172 PHE A C 1
ATOM 1273 O O . PHE A 1 172 ? 0.605 7.409 -11.256 1.00 80.88 172 PHE A O 1
ATOM 1280 N N . LEU A 1 173 ? -0.335 9.430 -11.575 1.00 73.12 173 LEU A N 1
ATOM 1281 C CA . LEU A 1 173 ? -0.516 9.765 -10.166 1.00 73.12 173 LEU A CA 1
ATOM 1282 C C . LEU A 1 173 ? -1.989 9.594 -9.818 1.00 73.12 173 LEU A C 1
ATOM 1284 O O . LEU A 1 173 ? -2.844 10.233 -10.428 1.00 73.12 173 LEU A O 1
ATOM 1288 N N . GLN A 1 174 ? -2.293 8.742 -8.843 1.00 70.94 174 GLN A N 1
ATOM 1289 C CA . GLN A 1 174 ? -3.639 8.666 -8.301 1.00 70.94 174 GLN A CA 1
ATOM 1290 C C . GLN A 1 174 ? -3.826 9.763 -7.252 1.00 70.94 174 GLN A C 1
ATOM 1292 O O . GLN A 1 174 ? -3.182 9.688 -6.199 1.00 70.94 174 GLN A O 1
ATOM 1297 N N . PRO A 1 175 ? -4.730 10.734 -7.471 1.00 53.34 175 PRO A N 1
ATOM 1298 C CA . PRO A 1 175 ? -5.114 11.663 -6.420 1.00 53.34 175 PRO A CA 1
ATOM 1299 C C . PRO A 1 175 ? -5.766 10.904 -5.255 1.00 53.34 175 PRO A C 1
ATOM 1301 O O . PRO A 1 175 ? -6.363 9.837 -5.431 1.00 53.34 175 PRO A O 1
ATOM 1304 N N . ILE A 1 176 ? -5.648 11.439 -4.041 1.00 46.06 176 ILE A N 1
ATOM 1305 C CA . ILE A 1 176 ? -6.323 10.873 -2.869 1.00 46.06 176 ILE A CA 1
ATOM 1306 C C . ILE A 1 176 ? -7.839 10.977 -3.108 1.00 46.06 176 ILE A C 1
ATOM 1308 O O . ILE A 1 176 ? -8.398 12.066 -3.061 1.00 46.06 176 ILE A O 1
ATOM 1312 N N . GLY A 1 177 ? -8.493 9.842 -3.382 1.00 37.19 177 GLY A N 1
ATOM 1313 C CA . GLY A 1 177 ? -9.951 9.743 -3.513 1.00 37.19 177 GLY A CA 1
ATOM 1314 C C . GLY A 1 177 ? -10.527 9.940 -4.924 1.00 37.19 177 GLY A C 1
ATOM 1315 O O . GLY A 1 177 ? -11.322 10.851 -5.129 1.00 37.19 177 GLY A O 1
ATOM 1316 N N . CYS A 1 178 ? -10.226 9.053 -5.884 1.00 25.84 178 CYS A N 1
ATOM 1317 C CA . CYS A 1 178 ? -10.953 9.015 -7.165 1.00 25.84 178 CYS A CA 1
ATOM 1318 C C . CYS A 1 178 ? -11.360 7.610 -7.633 1.00 25.84 178 CYS A C 1
ATOM 1320 O O . CYS A 1 178 ? -10.613 6.640 -7.514 1.00 25.84 178 CYS A O 1
ATOM 1322 N N . LEU A 1 179 ? -12.569 7.560 -8.202 1.00 23.94 179 LEU A N 1
ATOM 1323 C CA . LEU A 1 179 ? -13.193 6.462 -8.939 1.00 23.94 179 LEU A CA 1
ATOM 1324 C C . LEU A 1 179 ? -12.563 6.378 -10.345 1.00 23.94 179 LEU A C 1
ATOM 1326 O O . LEU A 1 179 ? -12.566 7.372 -11.067 1.00 23.94 179 LEU A O 1
ATOM 1330 N N . MET A 1 180 ? -12.077 5.211 -10.775 1.00 25.47 180 MET A N 1
ATOM 1331 C CA . MET A 1 180 ? -11.638 5.004 -12.165 1.00 25.47 180 MET A CA 1
ATOM 1332 C C . MET A 1 180 ? -12.811 4.457 -12.999 1.00 25.47 180 MET A C 1
ATOM 1334 O O . MET A 1 180 ? -13.290 3.355 -12.737 1.00 25.47 180 MET A O 1
ATOM 1338 N N . ARG A 1 181 ? -13.272 5.206 -14.014 1.00 23.12 181 ARG A N 1
ATOM 1339 C CA . ARG A 1 181 ? -14.115 4.701 -15.119 1.00 23.12 181 ARG A CA 1
ATOM 1340 C C . ARG A 1 181 ? -13.266 4.616 -16.390 1.00 23.12 181 ARG A C 1
ATOM 1342 O O . ARG A 1 181 ? -12.648 5.608 -16.758 1.00 23.12 181 ARG A O 1
ATOM 1349 N N . GLY A 1 182 ? -13.294 3.478 -17.088 1.00 25.81 182 GLY A N 1
ATOM 1350 C CA . GLY A 1 182 ? -12.767 3.372 -18.456 1.00 25.81 182 GLY A CA 1
ATOM 1351 C C . GLY A 1 182 ? -12.250 1.985 -18.845 1.00 25.81 182 GLY A C 1
ATOM 1352 O O . GLY A 1 182 ? -11.514 1.358 -18.094 1.00 25.81 182 GLY A O 1
ATOM 1353 N N . THR A 1 183 ? -12.664 1.539 -20.032 1.00 27.80 183 THR A N 1
ATOM 1354 C CA . THR A 1 183 ? -12.467 0.238 -20.704 1.00 27.80 183 THR A CA 1
ATOM 1355 C C . THR A 1 183 ? -11.011 -0.250 -20.833 1.00 27.80 183 THR A C 1
ATOM 1357 O O . THR A 1 183 ? -10.102 0.567 -20.983 1.00 27.80 183 THR A O 1
ATOM 1360 N N . PRO A 1 184 ? -10.766 -1.580 -20.847 1.00 30.75 184 PRO A N 1
ATOM 1361 C CA . PRO A 1 184 ? -9.418 -2.141 -20.773 1.00 30.75 184 PRO A CA 1
ATOM 1362 C C . PRO A 1 184 ? -8.706 -2.166 -22.140 1.00 30.75 184 PRO A C 1
ATOM 1364 O O . PRO A 1 184 ? -9.310 -2.587 -23.131 1.00 30.75 184 PRO A O 1
ATOM 1367 N N . PRO A 1 185 ? -7.403 -1.830 -22.221 1.00 35.59 185 PRO A N 1
ATOM 1368 C CA . PRO A 1 185 ? -6.557 -2.196 -23.354 1.00 35.59 185 PRO A CA 1
ATOM 1369 C C . PRO A 1 185 ? -5.898 -3.565 -23.139 1.00 35.59 185 PRO A C 1
ATOM 1371 O O . PRO A 1 185 ? -5.630 -3.996 -22.016 1.00 35.59 185 PRO A O 1
ATOM 1374 N N . ARG A 1 186 ? -5.601 -4.250 -24.245 1.00 35.91 186 ARG A N 1
ATOM 1375 C CA . ARG A 1 186 ? -4.996 -5.587 -24.265 1.00 35.91 186 ARG A CA 1
ATOM 1376 C C . ARG A 1 186 ? -3.481 -5.484 -24.012 1.00 35.91 186 ARG A C 1
ATOM 1378 O O . ARG A 1 186 ? -2.778 -4.882 -24.812 1.00 35.91 186 ARG A O 1
ATOM 1385 N N . ARG A 1 187 ? -3.012 -6.148 -22.943 1.00 30.03 187 ARG A N 1
ATOM 1386 C CA . ARG A 1 187 ? -1.630 -6.248 -22.402 1.00 30.03 187 ARG A CA 1
ATOM 1387 C C . ARG A 1 187 ? -1.193 -5.072 -21.513 1.00 30.03 187 ARG A C 1
ATOM 1389 O O . ARG A 1 187 ? -0.887 -3.988 -21.992 1.00 30.03 187 ARG A O 1
ATOM 1396 N N . PHE A 1 188 ? -1.108 -5.338 -20.207 1.00 30.73 188 PHE A N 1
ATOM 1397 C CA . PHE A 1 188 ? -0.640 -4.407 -19.176 1.00 30.73 188 PHE A CA 1
ATOM 1398 C C . PHE A 1 188 ? 0.456 -5.063 -18.318 1.00 30.73 188 PHE A C 1
ATOM 1400 O O . PHE A 1 188 ? 0.306 -6.210 -17.887 1.00 30.73 188 PHE A O 1
ATOM 1407 N N . SER A 1 189 ? 1.541 -4.326 -18.064 1.00 27.02 189 SER A N 1
ATOM 1408 C CA . SER A 1 189 ? 2.409 -4.506 -16.896 1.00 27.02 189 SER A CA 1
ATOM 1409 C C . SER A 1 189 ? 2.397 -3.213 -16.079 1.00 27.02 189 SER A C 1
ATOM 1411 O O . SER A 1 189 ? 2.698 -2.149 -16.625 1.00 27.02 189 SER A O 1
ATOM 1413 N N . ALA A 1 190 ? 1.998 -3.285 -14.805 1.00 25.86 190 ALA A N 1
ATOM 1414 C CA . ALA A 1 190 ? 1.928 -2.120 -13.920 1.00 25.86 190 ALA A CA 1
ATOM 1415 C C . ALA A 1 190 ? 2.791 -2.309 -12.673 1.00 25.86 190 ALA A C 1
ATOM 1417 O O . ALA A 1 190 ? 2.628 -3.317 -11.990 1.00 25.86 190 ALA A O 1
ATOM 1418 N N . THR A 1 191 ? 3.644 -1.335 -12.357 1.00 25.50 191 THR A N 1
ATOM 1419 C CA . THR A 1 191 ? 4.389 -1.276 -11.089 1.00 25.50 191 THR A CA 1
ATOM 1420 C C . THR A 1 191 ? 3.826 -0.147 -10.241 1.00 25.50 191 THR A C 1
ATOM 1422 O O . THR A 1 191 ? 3.592 0.953 -10.742 1.00 25.50 191 THR A O 1
ATOM 1425 N N . CYS A 1 192 ? 3.579 -0.410 -8.962 1.00 31.25 192 CYS A N 1
ATOM 1426 C CA . CYS A 1 192 ? 3.112 0.598 -8.015 1.00 31.25 192 CYS A CA 1
ATOM 1427 C C . CYS A 1 192 ? 4.122 0.804 -6.881 1.00 31.25 192 CYS A C 1
ATOM 1429 O O . CYS A 1 192 ? 4.790 -0.151 -6.521 1.00 31.25 192 CYS A O 1
ATOM 1431 N N . ILE A 1 193 ? 4.263 2.016 -6.333 1.00 28.64 193 ILE A N 1
ATOM 1432 C CA . ILE A 1 193 ? 5.129 2.312 -5.174 1.00 28.64 193 ILE A CA 1
ATOM 1433 C C . ILE A 1 193 ? 4.253 2.735 -3.994 1.00 28.64 193 ILE A C 1
ATOM 1435 O O . ILE A 1 193 ? 3.482 3.682 -4.156 1.00 28.64 193 ILE A O 1
ATOM 1439 N N . GLN A 1 194 ? 4.354 2.069 -2.831 1.00 37.19 194 GLN A N 1
ATOM 1440 C CA . GLN A 1 194 ? 3.566 2.415 -1.636 1.00 37.19 194 GLN A CA 1
ATOM 1441 C C . GLN A 1 194 ? 4.256 2.264 -0.279 1.00 37.19 194 GLN A C 1
ATOM 1443 O O . GLN A 1 194 ? 5.065 1.370 -0.048 1.00 37.19 194 GLN A O 1
ATOM 1448 N N . PRO A 1 195 ? 3.770 3.034 0.692 1.00 26.48 195 PRO A N 1
ATOM 1449 C CA . PRO A 1 195 ? 3.857 2.705 2.095 1.00 26.48 1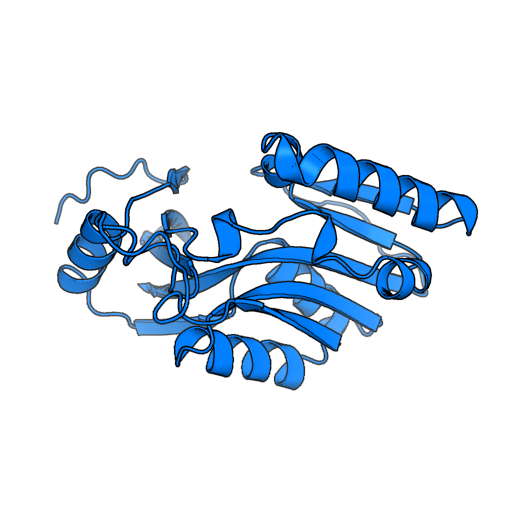95 PRO A CA 1
ATOM 1450 C C . PRO A 1 195 ? 2.590 2.009 2.652 1.00 26.48 195 PRO A C 1
ATOM 1452 O O . PRO A 1 195 ? 1.485 2.541 2.599 1.00 26.48 195 PRO A O 1
ATOM 1455 N N . ARG A 1 196 ? 2.726 0.763 3.141 1.00 44.12 196 ARG A N 1
ATOM 1456 C CA . ARG A 1 196 ? 1.616 -0.203 3.289 1.00 44.12 196 ARG A CA 1
ATOM 1457 C C . ARG A 1 196 ? 0.834 -0.188 4.596 1.00 44.12 196 ARG A C 1
ATOM 1459 O O . ARG A 1 196 ? 1.349 0.179 5.644 1.00 44.12 196 ARG A O 1
ATOM 1466 N N . ARG A 1 197 ? -0.399 -0.719 4.501 1.00 38.84 197 ARG A N 1
ATOM 1467 C CA . ARG A 1 197 ? -1.373 -0.889 5.586 1.00 38.84 197 ARG A CA 1
ATOM 1468 C C . ARG A 1 197 ? -2.009 -2.288 5.613 1.00 38.84 197 ARG A C 1
ATOM 1470 O O . ARG A 1 197 ? -2.376 -2.819 4.567 1.00 38.84 197 ARG A O 1
ATOM 1477 N N . PHE A 1 198 ? -2.217 -2.854 6.801 1.00 32.09 198 PHE A N 1
ATOM 1478 C CA . PHE A 1 198 ? -3.240 -3.890 7.030 1.00 32.09 198 PHE A CA 1
ATOM 1479 C C . PHE A 1 198 ? -4.636 -3.304 6.938 1.00 32.09 198 PHE A C 1
ATOM 1481 O O . PHE A 1 198 ? -4.870 -2.277 7.555 1.00 32.09 198 PHE A O 1
ATOM 1488 N N . THR A 1 199 ? -5.569 -3.972 6.270 1.00 35.06 199 THR A N 1
ATOM 1489 C CA . THR A 1 199 ? -6.994 -3.661 6.382 1.00 35.06 199 THR A CA 1
ATOM 1490 C C . THR A 1 199 ? -7.594 -4.519 7.483 1.00 35.06 199 THR A C 1
ATOM 1492 O O . THR A 1 199 ? -7.588 -5.745 7.384 1.00 35.06 199 THR A O 1
ATOM 1495 N N . ILE A 1 200 ? -8.085 -3.870 8.537 1.00 37.25 200 ILE A N 1
ATOM 1496 C CA . ILE A 1 200 ? -8.879 -4.512 9.585 1.00 37.25 200 ILE A CA 1
ATOM 1497 C C . ILE A 1 200 ? -10.322 -4.072 9.393 1.00 37.25 200 ILE A C 1
ATOM 1499 O O . ILE A 1 200 ? -10.602 -2.883 9.529 1.00 37.25 200 ILE A O 1
ATOM 1503 N N . GLN A 1 201 ? -11.195 -5.010 9.027 1.00 32.97 201 GLN A N 1
ATOM 1504 C CA . GLN A 1 201 ? -12.613 -4.728 8.797 1.00 32.97 201 GLN A CA 1
ATOM 1505 C C . GLN A 1 201 ? -13.409 -4.963 10.081 1.00 32.97 201 GLN A C 1
ATOM 1507 O O . GLN A 1 201 ? -13.086 -5.878 10.853 1.00 32.97 201 GLN A O 1
ATOM 1512 N N . GLN A 1 202 ? -14.427 -4.128 10.266 1.00 37.09 202 GLN A N 1
ATOM 1513 C CA . GLN A 1 202 ? -15.606 -4.323 11.105 1.00 37.09 202 GLN A CA 1
ATOM 1514 C C . GLN A 1 202 ? -16.839 -3.984 10.282 1.00 37.09 202 GLN A C 1
ATOM 1516 O O . GLN A 1 202 ? -16.760 -2.978 9.536 1.00 37.09 202 GLN A O 1
#

Solvent-accessible surface area (backbone atoms only — not comparable to full-atom values): 11064 Å² total; per-residue (Å²): 137,90,80,91,67,64,82,65,36,78,42,85,38,55,62,69,57,47,50,52,54,52,70,78,48,78,76,76,42,80,43,68,34,46,74,56,50,50,49,25,38,52,39,20,73,72,71,28,53,17,28,37,37,32,29,25,10,86,42,75,61,25,51,53,37,53,53,47,35,50,78,43,60,22,49,71,47,73,39,71,44,74,62,55,91,81,42,96,77,74,83,62,100,54,81,50,57,44,36,41,15,34,28,42,35,42,50,48,99,88,69,48,52,26,34,47,28,26,48,27,25,14,75,65,60,51,37,88,75,55,69,57,71,69,45,58,72,23,52,29,40,44,34,54,37,71,49,58,74,38,77,66,28,34,57,38,55,49,53,46,38,49,52,19,40,77,73,75,21,47,68,45,70,44,62,91,86,75,87,90,84,81,84,87,77,90,84,53,34,38,32,23,58,45,54,34,24,37,33,33,36,78

pLDDT: mean 73.17, std 20.34, range [23.12, 95.06]

Radius of gyration: 17.13 Å; Cα contacts (8 Å, |Δi|>4): 405; chains: 1; bounding box: 48×32×47 Å

Secondary structure (DSSP, 8-state):
------TT-EEE--HHHHHHHHHHS---EEEE--HHHHHHHHHHHTT-EEEEEEEEESSHHHHHHHHHHHHTT-EEEEEEE--GGG-TTTTSS-TTTTSEEEEEEEEPTTS-EEEEEEEEGGGG--GGGS-HHHHTT-SEEEEETHHHHSHHHHHHHHHHHHHHHTTT-EEEEEPSS-----PPPS--EEEEEEE-EEEEE-

InterPro domains:
  IPR011611 Carbohydrate kinase PfkB [PF00294] (26-168)
  IPR029056 Ribokinase-like [G3DSA:3.40.1190.20] (1-191)
  IPR029056 Ribokinase-like [SSF53613] (27-175)
  IPR052700 Carbohydrate kinase PfkB-like [PTHR43320] (2-168)